Protein 1JUV (pdb70)

Radius of gyration: 16.61 Å; Cα contacts (8 Å, |Δi|>4): 404; chains: 1; bounding box: 35×42×41 Å

CATH classification: 3.40.430.10

B-factor: mean 25.89, std 7.15, range [13.23, 56.89]

GO terms:
  GO:0004146 dihydrofolate reductase activity (F, IDA)

Solvent-accessible surface area: 9924 Å² total; per-residue (Å²): 52,4,24,0,6,2,41,12,1,33,16,99,36,117,113,46,143,116,49,24,0,26,10,64,59,90,32,45,12,13,32,169,10,148,60,1,54,91,20,20,119,66,46,0,122,56,6,48,0,0,0,8,31,172,29,0,82,31,22,63,57,42,36,103,88,19,24,0,2,0,3,13,80,78,100,178,134,86,13,55,5,111,101,42,41,64,4,71,22,16,1,45,99,112,37,0,71,52,1,3,56,42,23,104,12,93,4,46,26,34,116,48,126,119,110,58,83,9,24,74,134,24,104,0,0,0,11,5,15,24,61,6,0,74,28,0,16,95,96,10,79,25,0,1,12,6,95,0,55,57,181,130,118,15,92,23,90,59,76,9,78,64,71,8,30,78,76,3,68,162,52,120,100,68,76,74,62,161,63,117,55,65,145,66,2,37,0,36,5,8,3,34,110

InterPro domains:
  IPR001796 Dihydrofolate reductase domain [PF00186] (22-155)
  IPR001796 Dihydrofolate reductase domain [PS51330] (1-193)
  IPR017925 Dihydrofolate reductase conserved site [PS00075] (21-44)
  IPR024072 Dihydrofolate reductase-like domain superfamily [G3DSA:3.40.430.10] (1-193)
  IPR024072 Dihydrofolate reductase-like domain superfamily [SSF53597] (1-187)

Secondary structure (DSSP, 8-state):
-EEEEEEEEEEE-TTS-EEEEEEBTTB-TT---HHHHHHHHHHHTTSEEEEEHHHHHT-SSPPTTS-EEEE--TTSPPP--TT-PPPSEEE-HHHHHHHHTT--EEEE-TTSS-EEEE-TTS-EEEEE-HHHHHHHGGG-SEEEEEEEEESS----SEEE-HHHHHHHHTSPEEEEEEEEEETTEEEEEEEE-

Structure (mmCIF, N/CA/C/O backbone):
data_1JUV
#
_entry.id   1JUV
#
_cell.length_a   61.160
_cell.length_b   61.160
_cell.length_c   124.150
_cell.angle_alpha   90.00
_cell.angle_beta   90.00
_cell.angle_gamma   90.00
#
_symmetry.space_group_name_H-M   'P 43 2 2'
#
loop_
_entity.id
_entity.type
_entity.pdbx_description
1 polymer 'DIHYDROFOLATE REDUCTASE'
2 non-polymer 'NADPH DIHYDRO-NICOTINAMIDE-ADENINE-DINUCLEOTIDE PHOSPHATE'
3 water water
#
loop_
_atom_site.group_PDB
_atom_site.id
_atom_site.type_symbol
_atom_site.label_atom_id
_atom_site.label_alt_id
_atom_site.label_comp_id
_atom_site.label_asym_id
_atom_site.label_entity_id
_atom_site.label_seq_id
_atom_site.pdbx_PDB_ins_code
_atom_site.Cartn_x
_atom_site.Cartn_y
_atom_site.Cartn_z
_atom_site.occupancy
_atom_site.B_iso_or_equiv
_atom_site.auth_seq_id
_atom_site.auth_comp_id
_atom_site.auth_asym_id
_atom_site.auth_atom_id
_atom_site.pdbx_PDB_model_num
ATOM 1 N N . MET A 1 1 ? 47.836 5.436 59.756 1.00 24.86 1 MET A N 1
ATOM 2 C CA . MET A 1 1 ? 47.611 4.324 60.722 1.00 24.00 1 MET A CA 1
ATOM 3 C C . MET A 1 1 ? 46.602 4.775 61.777 0.79 23.50 1 MET A C 1
ATOM 4 O O . MET A 1 1 ? 46.815 5.777 62.463 1.00 23.83 1 MET A O 1
ATOM 9 N N . ILE A 1 2 ? 45.501 4.035 61.891 1.00 21.46 2 ILE A N 1
ATOM 10 C CA . ILE A 1 2 ? 44.457 4.341 62.860 1.00 18.74 2 ILE A CA 1
ATOM 11 C C . ILE A 1 2 ? 44.344 3.186 63.846 1.00 19.52 2 ILE A C 1
ATOM 12 O O . ILE A 1 2 ? 44.067 2.050 63.464 1.00 19.80 2 ILE A O 1
ATOM 17 N N . LYS A 1 3 ? 44.561 3.493 65.117 1.00 18.64 3 LYS A N 1
ATOM 18 C CA . LYS A 1 3 ? 44.495 2.502 66.187 1.00 17.54 3 LYS A CA 1
ATOM 19 C C . LYS A 1 3 ? 43.412 2.884 67.195 1.00 17.73 3 LYS A C 1
ATOM 20 O O . LYS A 1 3 ? 43.303 4.043 67.567 1.00 20.62 3 LYS A O 1
ATOM 26 N N . LEU A 1 4 ? 42.588 1.928 67.609 1.00 16.50 4 LEU A N 1
ATOM 27 C CA . LEU A 1 4 ? 41.594 2.226 68.636 1.00 15.86 4 LEU A CA 1
ATOM 28 C C . LEU A 1 4 ? 42.233 1.717 69.923 1.00 15.28 4 LEU A C 1
ATOM 29 O O . LEU A 1 4 ? 42.835 0.643 69.926 1.00 16.43 4 LEU A O 1
ATOM 34 N N . VAL A 1 5 ? 42.130 2.499 70.996 1.00 14.09 5 VAL A N 1
ATOM 35 C CA . VAL A 1 5 ? 42.678 2.090 72.294 1.00 14.06 5 VAL A CA 1
ATOM 36 C C . VAL A 1 5 ? 41.613 2.399 73.333 1.00 14.13 5 VAL A C 1
ATOM 37 O O . VAL A 1 5 ? 41.400 3.556 73.676 1.00 15.38 5 VAL A O 1
ATOM 41 N N . PHE A 1 6 ? 40.922 1.377 73.819 1.00 15.20 6 PHE A N 1
ATOM 42 C CA . PHE A 1 6 ? 39.877 1.609 74.813 1.00 16.16 6 PHE A CA 1
ATOM 43 C C . PHE A 1 6 ? 39.732 0.440 75.770 1.00 16.97 6 PHE A C 1
ATOM 44 O O . PHE A 1 6 ? 40.242 -0.656 75.528 1.00 15.54 6 PHE A O 1
ATOM 52 N N . ARG A 1 7 ? 39.010 0.679 76.856 1.00 16.23 7 ARG A N 1
ATOM 53 C CA . ARG A 1 7 ? 38.802 -0.346 77.866 0.99 18.78 7 ARG A CA 1
ATOM 54 C C . ARG A 1 7 ? 37.349 -0.382 78.301 1.00 18.70 7 ARG A C 1
ATOM 55 O O . ARG A 1 7 ? 36.601 0.563 78.061 1.00 19.16 7 ARG A O 1
ATOM 63 N N . TYR A 1 8 ? 36.963 -1.478 78.946 1.00 16.34 8 TYR A N 1
ATOM 64 C CA . TYR A 1 8 ? 35.612 -1.641 79.459 1.00 17.80 8 TYR A CA 1
ATOM 65 C C . TYR A 1 8 ? 35.660 -2.704 80.543 0.77 19.00 8 TYR A C 1
ATOM 66 O O . TYR A 1 8 ? 36.669 -3.401 80.702 1.00 19.28 8 TYR A O 1
ATOM 75 N N . SER A 1 9 ? 34.569 -2.819 81.288 1.00 17.10 9 SER A N 1
ATOM 76 C CA . SER A 1 9 ? 34.480 -3.801 82.354 1.00 19.57 9 SER A CA 1
ATOM 77 C C . SER A 1 9 ? 33.146 -4.514 82.250 0.96 20.98 9 SER A C 1
ATOM 78 O O . SER A 1 9 ? 32.091 -3.893 82.410 0.98 22.57 9 SER A O 1
ATOM 81 N N . PRO A 1 10 ? 33.167 -5.824 81.944 1.00 20.83 10 PRO A N 1
ATOM 82 C CA . PRO A 1 10 ? 31.917 -6.585 81.837 1.00 21.51 10 PRO A CA 1
ATOM 83 C C . PRO A 1 10 ? 31.437 -6.760 83.273 0.76 22.63 10 PRO A C 1
ATOM 84 O O . PRO A 1 10 ? 32.135 -7.352 84.094 0.81 24.54 10 PRO A O 1
ATOM 88 N N . THR A 1 11 ? 30.256 -6.238 83.583 1.00 19.11 11 THR A N 1
ATOM 89 C CA . THR A 1 11 ? 29.765 -6.309 84.947 1.00 20.20 11 THR A CA 1
ATOM 90 C C . THR A 1 11 ? 28.285 -6.658 85.000 1.00 20.19 11 THR A C 1
ATOM 91 O O . THR A 1 11 ? 27.684 -7.000 83.983 1.00 20.80 11 THR A O 1
ATOM 95 N N . LYS A 1 12 ? 27.702 -6.567 86.190 1.00 21.40 12 LYS A N 1
ATOM 96 C CA . LYS A 1 12 ? 26.293 -6.878 86.381 1.00 21.98 12 LYS A CA 1
ATOM 97 C C . LYS A 1 12 ? 25.579 -5.680 86.994 1.00 23.75 12 LYS A C 1
ATOM 98 O O . LYS A 1 12 ? 26.176 -4.920 87.753 0.98 24.69 12 LYS A O 1
ATOM 104 N N . THR A 1 13 ? 24.306 -5.506 86.649 1.00 24.75 13 THR A N 1
ATOM 105 C CA . THR A 1 13 ? 23.515 -4.424 87.219 1.00 25.98 13 THR A CA 1
ATOM 106 C C . THR A 1 13 ? 23.046 -4.943 88.574 1.00 27.53 13 THR A C 1
ATOM 107 O O . THR A 1 13 ? 23.294 -6.100 88.914 1.00 28.01 13 THR A O 1
ATOM 111 N N . VAL A 1 14 ? 22.371 -4.099 89.343 1.00 29.94 14 VAL A N 1
ATOM 112 C CA . VAL A 1 14 ? 21.879 -4.513 90.650 1.00 31.93 14 VAL A CA 1
ATOM 113 C C . VAL A 1 14 ? 20.970 -5.729 90.530 1.00 31.86 14 VAL A C 1
ATOM 114 O O . VAL A 1 14 ? 20.901 -6.552 91.440 1.00 32.88 14 VAL A O 1
ATOM 118 N N . ASP A 1 15 ? 20.278 -5.844 89.401 1.00 31.87 15 ASP A N 1
ATOM 119 C CA . ASP A 1 15 ? 19.373 -6.964 89.184 1.00 31.18 15 ASP A CA 1
ATOM 120 C C . ASP A 1 15 ? 19.985 -8.148 88.447 1.00 29.71 15 ASP A C 1
ATOM 121 O O . ASP A 1 15 ? 19.266 -9.047 88.014 1.00 29.94 15 ASP A O 1
ATOM 126 N N . GLY A 1 16 ? 21.304 -8.147 88.293 1.00 27.75 16 GLY A N 1
ATOM 127 C CA . GLY A 1 16 ? 21.964 -9.261 87.636 1.00 25.59 16 GLY A CA 1
ATOM 128 C C . GLY A 1 16 ? 22.032 -9.250 86.123 0.99 25.28 16 GLY A C 1
ATOM 129 O O . GLY A 1 16 ? 22.408 -10.258 85.516 1.00 25.00 16 GLY A O 1
ATOM 130 N N . PHE A 1 17 ? 21.658 -8.136 85.501 1.00 23.79 17 PHE A N 1
ATOM 131 C CA . PHE A 1 17 ? 21.735 -8.053 84.050 1.00 23.79 17 PHE A CA 1
ATOM 132 C C . PHE A 1 17 ? 23.161 -7.690 83.677 1.00 24.16 17 PHE A C 1
ATOM 133 O O . PHE A 1 17 ? 23.866 -7.060 84.460 1.00 24.36 17 PHE A O 1
ATOM 141 N N . ASN A 1 18 ? 23.579 -8.095 82.484 1.00 23.92 18 ASN A N 1
ATOM 142 C CA . ASN A 1 18 ? 24.926 -7.812 82.009 0.85 25.56 18 ASN A CA 1
ATOM 143 C C . ASN A 1 18 ? 25.025 -6.456 81.347 1.00 24.38 18 ASN A C 1
ATOM 144 O O . ASN A 1 18 ? 24.105 -6.020 80.668 1.00 25.53 18 ASN A O 1
ATOM 149 N N . GLU A 1 19 ? 26.146 -5.786 81.561 1.00 23.65 19 GLU A N 1
ATOM 150 C CA . GLU A 1 19 ? 26.388 -4.514 80.907 1.00 23.51 19 GLU A CA 1
ATOM 151 C C . GLU A 1 19 ? 27.884 -4.290 80.816 0.87 22.58 19 GLU A C 1
ATOM 152 O O . GLU A 1 19 ? 28.665 -4.833 81.605 1.00 20.94 19 GLU A O 1
ATOM 158 N N . LEU A 1 20 ? 28.283 -3.512 79.821 1.00 20.76 20 LEU A N 1
ATOM 159 C CA . LEU A 1 20 ? 29.686 -3.239 79.599 1.00 20.00 20 LEU A CA 1
ATOM 160 C C . LEU A 1 20 ? 29.995 -1.818 80.052 1.00 19.42 20 LEU A C 1
ATOM 161 O O . LEU A 1 20 ? 29.790 -0.860 79.309 1.00 20.06 20 LEU A O 1
ATOM 166 N N . ALA A 1 21 ? 30.466 -1.686 81.290 1.00 19.37 21 ALA A N 1
ATOM 167 C CA . ALA A 1 21 ? 30.798 -0.376 81.850 1.00 18.19 21 ALA A CA 1
ATOM 168 C C . ALA A 1 21 ? 31.959 0.247 81.083 1.00 17.50 21 ALA A C 1
ATOM 169 O O . ALA A 1 21 ? 33.003 -0.381 80.901 1.00 17.09 21 ALA A O 1
ATOM 171 N N . PHE A 1 22 ? 31.772 1.490 80.646 1.00 17.25 22 PHE A N 1
ATOM 172 C CA . PHE A 1 22 ? 32.790 2.199 79.876 1.00 17.07 22 PHE A CA 1
ATOM 173 C C . PHE A 1 22 ? 33.216 3.482 80.574 1.00 18.75 22 PHE A C 1
ATOM 174 O O . PHE A 1 22 ? 34.404 3.781 80.670 1.00 18.33 22 PHE A O 1
ATOM 182 N N . GLY A 1 23 ? 32.239 4.251 81.040 1.00 19.70 23 GLY A N 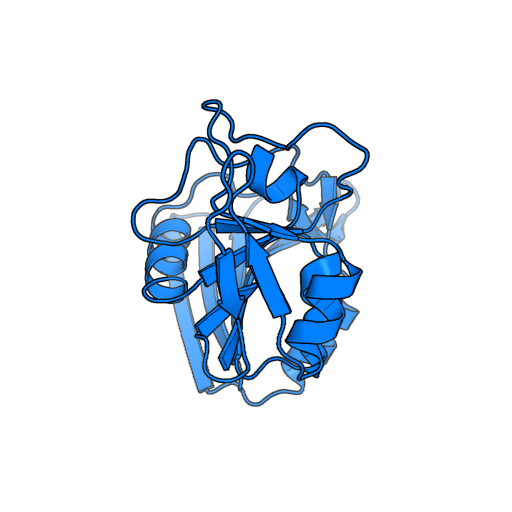1
ATOM 183 C CA . GLY A 1 23 ? 32.557 5.492 81.723 1.00 19.97 23 GLY A CA 1
ATOM 184 C C . GLY A 1 23 ? 31.732 5.664 82.980 1.00 20.57 23 GLY A C 1
ATOM 185 O O . GLY A 1 23 ? 30.612 5.170 83.057 1.00 19.78 23 GLY A O 1
ATOM 186 N N . LEU A 1 24 ? 32.303 6.338 83.975 1.00 20.69 24 LEU A N 1
ATOM 187 C CA . LEU A 1 24 ? 31.615 6.608 85.230 1.00 22.10 24 LEU A CA 1
ATOM 188 C C . LEU A 1 24 ? 31.809 8.093 85.543 0.95 22.88 24 LEU A C 1
ATOM 189 O O . LEU A 1 24 ? 32.847 8.497 86.067 1.00 22.59 24 LEU A O 1
ATOM 194 N N . GLY A 1 25 ? 30.813 8.908 85.212 1.00 24.16 25 GLY A N 1
ATOM 195 C CA . GLY A 1 25 ? 30.948 10.330 85.459 1.00 27.27 25 GLY A CA 1
ATOM 196 C C . GLY A 1 25 ? 32.118 10.829 84.635 0.87 28.64 25 GLY A C 1
ATOM 197 O O . GLY A 1 25 ? 32.195 10.549 83.439 1.00 29.04 25 GLY A O 1
ATOM 198 N N . ASP A 1 26 ? 33.036 11.561 85.255 1.00 28.54 26 ASP A N 1
ATOM 199 C CA . ASP A 1 26 ? 34.189 12.060 84.523 1.00 30.20 26 ASP A CA 1
ATOM 200 C C . ASP A 1 26 ? 35.395 11.176 84.799 0.84 29.71 26 ASP A C 1
ATOM 201 O O . ASP A 1 26 ? 36.540 11.625 84.743 1.00 29.29 26 ASP A O 1
ATOM 206 N N . GLY A 1 27 ? 35.120 9.908 85.094 1.00 28.66 27 GLY A N 1
ATOM 207 C CA . GLY A 1 27 ? 36.183 8.959 85.371 1.00 27.27 27 GLY A CA 1
ATOM 208 C C . GLY A 1 27 ? 35.892 7.580 84.806 0.94 26.88 27 GLY A C 1
ATOM 209 O O . GLY A 1 27 ? 35.027 7.419 83.944 1.00 26.17 27 GLY A O 1
ATOM 210 N N . LEU A 1 28 ? 36.612 6.581 85.307 1.00 25.70 28 LEU A N 1
ATOM 211 C CA . LEU A 1 28 ? 36.456 5.200 84.850 0.99 24.65 28 LEU A CA 1
ATOM 212 C C . LEU A 1 28 ? 35.714 4.331 85.866 1.00 23.67 28 LEU A C 1
ATOM 213 O O . LEU A 1 28 ? 35.833 4.543 87.067 0.96 25.50 28 LEU A O 1
ATOM 218 N N . PRO A 1 29 ? 34.945 3.332 85.392 0.95 23.27 29 PRO A N 1
ATOM 219 C CA . PRO A 1 29 ? 34.199 2.447 86.294 1.00 21.35 29 PRO A CA 1
ATOM 220 C C . PRO A 1 29 ? 35.078 1.687 87.289 0.99 22.85 29 PRO A C 1
ATOM 221 O O . PRO A 1 29 ? 34.668 1.439 88.426 0.96 23.98 29 PRO A O 1
ATOM 225 N N . TRP A 1 30 ? 36.279 1.319 86.856 1.00 22.19 30 TRP A N 1
ATOM 226 C CA . TRP A 1 30 ? 37.213 0.568 87.701 0.95 23.82 30 TRP A CA 1
ATOM 227 C C . TRP A 1 30 ? 38.235 1.454 88.399 1.00 23.93 30 TRP A C 1
ATOM 228 O O . TRP A 1 30 ? 39.179 0.961 89.019 0.97 25.42 30 TRP A O 1
ATOM 239 N N . GLY A 1 31 ? 38.050 2.762 88.301 1.00 24.48 31 GLY A N 1
ATOM 240 C CA . GLY A 1 31 ? 38.973 3.678 88.939 1.00 25.75 31 GLY A CA 1
ATOM 241 C C . GLY A 1 31 ? 40.329 3.741 88.267 0.63 27.26 31 GLY A C 1
ATOM 242 O O . GLY A 1 31 ? 40.439 3.650 87.041 1.00 25.92 31 GLY A O 1
ATOM 243 N N . ARG A 1 32 ? 41.371 3.879 89.080 1.00 25.59 32 ARG A N 1
ATOM 244 C CA . ARG A 1 32 ? 42.731 3.988 88.575 1.00 26.11 32 ARG A CA 1
ATOM 245 C C . ARG A 1 32 ? 43.543 2.715 88.822 0.97 26.84 32 ARG A C 1
ATOM 246 O O . ARG A 1 32 ? 43.921 2.416 89.953 0.94 28.46 32 ARG A O 1
ATOM 254 N N . VAL A 1 33 ? 43.799 1.963 87.754 1.00 25.68 33 VAL A N 1
ATOM 255 C CA . VAL A 1 33 ? 44.565 0.722 87.839 1.00 25.14 33 VAL A CA 1
ATOM 256 C C . VAL A 1 33 ? 45.914 0.944 87.155 0.78 25.29 33 VAL A C 1
ATOM 257 O O . VAL A 1 33 ? 45.980 1.204 85.956 1.00 22.02 33 VAL A O 1
ATOM 261 N N . LYS A 1 34 ? 46.986 0.850 87.935 1.00 24.18 34 LYS A N 1
ATOM 262 C CA . LYS A 1 34 ? 48.342 1.074 87.441 1.00 25.57 34 LYS A CA 1
ATOM 263 C C . LYS A 1 34 ? 48.670 0.454 86.084 0.96 25.40 34 LYS A C 1
ATOM 264 O O . LYS A 1 34 ? 49.108 1.153 85.162 1.00 24.72 34 LYS A O 1
ATOM 270 N N . LYS A 1 35 ? 48.471 -0.855 85.967 1.00 23.99 35 LYS A N 1
ATOM 271 C CA . LYS A 1 35 ? 48.768 -1.558 84.727 1.00 24.59 35 LYS A CA 1
ATOM 272 C C . LYS A 1 35 ? 47.946 -1.011 83.567 1.00 22.84 35 LYS A C 1
ATOM 273 O O . LYS A 1 35 ? 48.449 -0.901 82.455 1.00 22.55 35 LYS A O 1
ATOM 279 N N . ASP A 1 36 ? 46.688 -0.673 83.837 0.90 24.56 36 ASP A N 1
ATOM 280 C CA . ASP A 1 36 ? 45.794 -0.120 82.816 1.00 23.86 36 ASP A CA 1
ATOM 281 C C . ASP A 1 36 ? 46.364 1.192 82.291 1.00 23.89 36 ASP A C 1
ATOM 282 O O . ASP A 1 36 ? 46.463 1.399 81.083 1.00 22.75 36 ASP A O 1
ATOM 287 N N . LEU A 1 37 ? 46.745 2.074 83.210 1.00 23.17 37 LEU A N 1
ATOM 288 C CA . LEU A 1 37 ? 47.307 3.364 82.828 1.00 22.47 37 LEU A CA 1
ATOM 289 C C . LEU A 1 37 ? 48.641 3.179 82.113 1.00 21.98 37 LEU A C 1
ATOM 290 O O . LEU A 1 37 ? 48.929 3.864 81.139 1.00 21.53 37 LEU A O 1
ATOM 295 N N . GLN A 1 38 ? 49.456 2.242 82.587 1.00 23.34 38 GLN A N 1
ATOM 296 C CA . GLN A 1 38 ? 50.743 1.985 81.951 1.00 23.22 38 GLN A CA 1
ATOM 297 C C . GLN A 1 38 ? 50.557 1.472 80.525 1.00 23.29 38 GLN A C 1
ATOM 298 O O . GLN A 1 38 ? 51.273 1.883 79.612 1.00 23.10 38 GLN A O 1
ATOM 304 N N . ASN A 1 39 ? 49.596 0.572 80.341 1.00 22.10 39 ASN A N 1
ATOM 305 C CA . ASN A 1 39 ? 49.319 0.017 79.016 1.00 21.94 39 ASN A CA 1
ATOM 306 C C . ASN A 1 39 ? 48.871 1.141 78.089 1.00 21.18 39 ASN A C 1
ATOM 307 O O . ASN A 1 39 ? 49.320 1.236 76.947 1.00 23.31 39 ASN A O 1
ATOM 312 N N . PHE A 1 40 ? 47.983 1.992 78.593 1.00 21.57 40 PHE A N 1
ATOM 313 C CA . PHE A 1 40 ? 47.461 3.108 77.806 1.00 22.04 40 PHE A CA 1
ATOM 314 C C . PHE A 1 40 ? 48.598 3.966 77.258 0.98 23.18 40 PHE A C 1
ATOM 315 O O . PHE A 1 40 ? 48.634 4.279 76.068 1.00 23.01 40 PHE A O 1
ATOM 323 N N . LYS A 1 41 ? 49.528 4.344 78.133 1.00 24.18 41 LYS A N 1
ATOM 324 C CA . LYS A 1 41 ? 50.664 5.161 77.731 0.99 26.24 41 LYS A CA 1
ATOM 325 C C . LYS A 1 41 ? 51.506 4.485 76.649 0.95 26.32 41 LYS A C 1
ATOM 326 O O . LYS A 1 41 ? 51.904 5.116 75.668 1.00 27.20 41 LYS A O 1
ATOM 332 N N . ALA A 1 42 ? 51.774 3.196 76.821 1.00 26.04 42 ALA A N 1
ATOM 333 C CA . ALA A 1 42 ? 52.573 2.466 75.849 1.00 24.23 42 ALA A CA 1
ATOM 334 C C . ALA A 1 42 ? 51.871 2.366 74.494 0.98 23.98 42 ALA A C 1
ATOM 335 O O . ALA A 1 42 ? 52.510 2.451 73.445 1.00 22.06 42 ALA A O 1
ATOM 337 N N . ARG A 1 43 ? 50.553 2.194 74.520 1.00 22.81 43 ARG A N 1
ATOM 338 C CA . ARG A 1 43 ? 49.788 2.058 73.282 1.00 22.82 43 ARG A CA 1
ATOM 339 C C . ARG A 1 43 ? 49.586 3.370 72.539 1.00 23.17 43 ARG A C 1
ATOM 340 O O . ARG A 1 43 ? 49.446 3.375 71.314 1.00 25.32 43 ARG A O 1
ATOM 348 N N . THR A 1 44 ? 49.570 4.480 73.272 1.00 23.86 44 THR A N 1
ATOM 349 C CA . THR A 1 44 ? 49.374 5.793 72.655 1.00 23.24 44 THR A CA 1
ATOM 350 C C . THR A 1 44 ? 50.685 6.503 72.355 1.00 24.97 44 THR A C 1
ATOM 351 O O . THR A 1 44 ? 50.696 7.558 71.728 1.00 23.34 44 THR A O 1
ATOM 355 N N . GLU A 1 45 ? 51.789 5.920 72.810 1.00 26.35 45 GLU A N 1
ATOM 356 C CA . GLU A 1 45 ? 53.107 6.492 72.581 1.00 27.67 45 GLU A CA 1
ATOM 357 C C . GLU A 1 45 ? 53.359 6.648 71.085 1.00 26.30 45 GLU A C 1
ATOM 358 O O . GLU A 1 45 ? 53.052 5.755 70.296 1.00 26.05 45 GLU A O 1
ATOM 364 N N . GLY A 1 46 ? 53.909 7.793 70.698 1.00 25.24 46 GLY A N 1
ATOM 365 C CA . GLY A 1 46 ? 54.211 8.029 69.298 1.00 25.73 46 GLY A CA 1
ATOM 366 C C . GLY A 1 46 ? 53.011 8.214 68.392 1.00 25.64 46 GLY A C 1
ATOM 367 O O . GLY A 1 46 ? 53.139 8.106 67.168 1.00 27.65 46 GLY A O 1
ATOM 368 N N . THR A 1 47 ? 51.847 8.483 68.976 0.99 24.05 47 THR A N 1
ATOM 369 C CA . THR A 1 47 ? 50.642 8.699 68.179 0.94 22.30 47 THR A CA 1
ATOM 370 C C . THR A 1 47 ? 49.952 9.993 68.571 1.00 21.20 47 THR A C 1
ATOM 371 O O . THR A 1 47 ? 50.258 10.601 69.603 1.00 21.06 47 THR A O 1
ATOM 375 N N . ILE A 1 48 ? 49.038 10.422 67.711 1.00 21.11 48 ILE A N 1
ATOM 376 C CA . ILE A 1 48 ? 48.244 11.613 67.951 1.00 21.90 48 ILE A CA 1
ATOM 377 C C . ILE A 1 48 ? 46.923 11.070 68.478 0.89 21.84 48 ILE A C 1
ATOM 378 O O . ILE A 1 48 ? 46.241 10.315 67.779 1.00 19.48 48 ILE A O 1
ATOM 383 N N . MET A 1 49 ? 46.565 11.446 69.703 1.00 21.93 49 MET A N 1
ATOM 384 C CA . MET A 1 49 ? 45.331 10.963 70.315 1.00 20.98 49 MET A CA 1
ATOM 385 C C . MET A 1 49 ? 44.102 11.785 69.929 0.99 21.09 49 MET A C 1
ATOM 386 O O . MET A 1 49 ? 44.122 13.008 69.987 1.00 21.10 49 MET A O 1
ATOM 391 N N . ILE A 1 50 ? 43.034 11.100 69.534 1.00 19.71 50 ILE A N 1
ATOM 392 C CA . ILE A 1 50 ? 41.794 11.769 69.155 1.00 16.97 50 ILE A CA 1
ATOM 393 C C . ILE A 1 50 ? 40.704 11.345 70.146 1.00 18.01 50 ILE A C 1
ATOM 394 O O . ILE A 1 50 ? 40.525 10.158 70.410 1.00 18.92 50 ILE A O 1
ATOM 399 N N . MET A 1 51 ? 39.980 12.312 70.696 1.00 16.99 51 MET A N 1
ATOM 400 C CA . MET A 1 51 ? 38.942 12.008 71.674 1.00 17.96 51 MET A CA 1
ATOM 401 C C . MET A 1 51 ? 37.807 13.029 71.639 1.00 18.75 51 MET A C 1
ATOM 402 O O . MET A 1 51 ? 37.935 14.097 71.040 1.00 19.56 51 MET A O 1
ATOM 407 N N . GLY A 1 52 ? 36.703 12.693 72.296 1.00 16.66 52 GLY A N 1
ATOM 408 C CA . GLY A 1 52 ? 35.571 13.600 72.356 0.97 19.37 52 GLY A CA 1
ATOM 409 C C . GLY A 1 52 ? 35.753 14.611 73.477 0.97 20.71 52 GLY A C 1
ATOM 410 O O . GLY A 1 52 ? 36.705 14.516 74.252 1.00 19.93 52 GLY A O 1
ATOM 411 N N . ALA A 1 53 ? 34.833 15.568 73.573 1.00 21.88 53 ALA A N 1
ATOM 412 C CA . ALA A 1 53 ? 34.910 16.621 74.589 0.99 23.13 53 ALA A CA 1
ATOM 413 C C . ALA A 1 53 ? 34.902 16.157 76.047 1.00 23.72 53 ALA A C 1
ATOM 414 O O . ALA A 1 53 ? 35.731 16.601 76.845 1.00 24.61 53 ALA A O 1
ATOM 416 N N . LYS A 1 54 ? 33.969 15.284 76.410 1.00 24.83 54 LYS A N 1
ATOM 417 C CA . LYS A 1 54 ? 33.907 14.809 77.788 0.90 26.38 54 LYS A CA 1
ATOM 418 C C . LYS A 1 54 ? 35.127 13.978 78.136 1.00 25.66 54 LYS A C 1
ATOM 419 O O . LYS A 1 54 ? 35.565 13.955 79.287 1.00 25.35 54 LYS A O 1
ATOM 425 N N . THR A 1 55 ? 35.680 13.289 77.143 1.00 24.41 55 THR A N 1
ATOM 426 C CA . THR A 1 55 ? 36.865 12.490 77.392 1.00 23.45 55 THR A CA 1
ATOM 427 C C . THR A 1 55 ? 38.000 13.440 77.758 1.00 23.17 55 THR A C 1
ATOM 428 O O . THR A 1 55 ? 38.766 13.178 78.684 1.00 24.52 55 THR A O 1
ATOM 432 N N . PHE A 1 56 ? 38.093 14.556 77.043 0.96 25.83 56 PHE A N 1
ATOM 433 C CA . PHE A 1 56 ? 39.141 15.534 77.311 1.00 24.96 56 PHE A CA 1
ATOM 434 C C . PHE A 1 56 ? 38.945 16.155 78.692 0.88 27.90 56 PHE A C 1
ATOM 435 O O . PHE A 1 56 ? 39.912 16.418 79.417 1.00 27.93 56 PHE A O 1
ATOM 443 N N . GLN A 1 57 ? 37.688 16.384 79.051 1.00 28.90 57 GLN A N 1
ATOM 444 C CA . GLN A 1 57 ? 37.361 16.968 80.343 0.90 30.95 57 GLN A CA 1
ATOM 445 C C . GLN A 1 57 ? 37.647 16.013 81.496 0.91 31.36 57 GLN A C 1
ATOM 446 O O . GLN A 1 57 ? 37.880 16.451 82.620 0.86 32.73 57 GLN A O 1
ATOM 452 N N . SER A 1 58 ? 37.628 14.713 81.220 1.00 30.72 58 SER A N 1
ATOM 453 C CA . SER A 1 58 ? 37.877 13.723 82.259 1.00 31.01 58 SER A CA 1
ATOM 454 C C . SER A 1 58 ? 39.351 13.630 82.631 0.96 31.95 58 SER A C 1
ATOM 455 O O . SER A 1 58 ? 39.702 13.025 83.644 0.94 32.76 58 SER A O 1
ATOM 458 N N . LEU A 1 59 ? 40.212 14.223 81.811 1.00 31.35 59 LEU A N 1
ATOM 459 C CA . LEU A 1 59 ? 41.647 14.192 82.061 1.00 31.06 59 LEU A CA 1
ATOM 460 C C . LEU A 1 59 ? 42.057 15.210 83.118 1.00 32.30 59 LEU A C 1
ATOM 461 O O . LEU A 1 59 ? 41.671 16.372 83.052 0.95 32.51 59 LEU A O 1
ATOM 466 N N . PRO A 1 60 ? 42.842 14.780 84.116 0.97 34.15 60 PRO A N 1
ATOM 467 C CA . PRO A 1 60 ? 43.273 15.720 85.155 1.00 35.17 60 PRO A CA 1
ATOM 468 C C . PRO A 1 60 ? 44.163 16.803 84.548 0.93 35.12 60 PRO A C 1
ATOM 469 O O . PRO A 1 60 ? 44.203 17.932 85.031 0.81 36.33 60 PRO A O 1
ATOM 473 N N . THR A 1 61 ? 44.860 16.447 83.471 1.00 34.32 61 THR A N 1
ATOM 474 C CA . THR A 1 61 ? 45.745 17.368 82.762 1.00 32.60 61 THR A CA 1
ATOM 475 C C . THR A 1 61 ? 46.199 16.700 81.469 1.00 30.96 61 THR A C 1
ATOM 476 O O . THR A 1 61 ? 45.938 15.520 81.260 1.00 31.65 61 THR A O 1
ATOM 480 N N . LEU A 1 62 ? 46.876 17.446 80.604 1.00 30.74 62 LEU A N 1
ATOM 481 C CA . LEU A 1 62 ? 47.351 16.877 79.344 1.00 30.06 62 LEU A CA 1
ATOM 482 C C . LEU A 1 62 ? 48.286 15.712 79.606 1.00 30.15 62 LEU A C 1
ATOM 483 O O . LEU A 1 62 ? 49.144 15.785 80.484 0.87 31.05 62 LEU A O 1
ATOM 488 N N . LEU A 1 63 ? 48.122 14.634 78.848 1.00 29.16 63 LEU A N 1
ATOM 489 C CA . LEU A 1 63 ? 48.992 13.477 79.005 1.00 30.20 63 LEU A CA 1
ATOM 490 C C . LEU A 1 63 ? 50.309 13.844 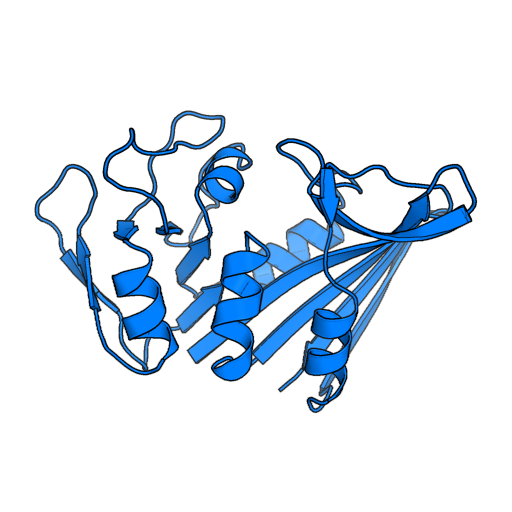78.331 0.97 29.64 63 LEU A C 1
ATOM 491 O O . LEU A 1 63 ? 50.345 14.163 77.144 1.00 30.18 63 LEU A O 1
ATOM 496 N N . PRO A 1 64 ? 51.414 13.818 79.091 1.00 29.25 64 PRO A N 1
ATOM 497 C CA . PRO A 1 64 ? 52.745 14.157 78.582 1.00 28.86 64 PRO A CA 1
ATOM 498 C C . PRO A 1 64 ? 53.210 13.417 77.336 1.00 28.32 64 PRO A C 1
ATOM 499 O O . PRO A 1 64 ? 53.035 12.206 77.216 1.00 27.77 64 PRO A O 1
ATOM 503 N N . GLY A 1 65 ? 53.798 14.166 76.406 1.00 27.84 65 GLY A N 1
ATOM 504 C CA . GLY A 1 65 ? 54.343 13.575 75.202 0.90 28.16 65 GLY A CA 1
ATOM 505 C C . GLY A 1 65 ? 53.473 13.383 73.978 1.00 27.50 65 GLY A C 1
ATOM 506 O O . GLY A 1 65 ? 53.998 13.219 72.880 1.00 27.81 65 GLY A O 1
ATOM 507 N N . ARG A 1 66 ? 52.159 13.396 74.136 1.00 27.28 66 ARG A N 1
ATOM 508 C CA . ARG A 1 66 ? 51.308 13.191 72.976 1.00 27.44 66 ARG A CA 1
ATOM 509 C C . ARG A 1 66 ? 50.399 14.358 72.653 1.00 25.72 66 ARG A C 1
ATOM 510 O O . ARG A 1 66 ? 49.927 15.067 73.545 1.00 25.74 66 ARG A O 1
ATOM 518 N N . SER A 1 67 ? 50.173 14.555 71.361 1.00 24.05 67 SER A N 1
ATOM 519 C CA . SER A 1 67 ? 49.294 15.611 70.896 1.00 23.25 67 SER A CA 1
ATOM 520 C C . SER A 1 67 ? 47.858 15.152 71.143 1.00 21.53 67 SER A C 1
ATOM 521 O O . SER A 1 67 ? 47.512 13.994 70.872 1.00 21.11 67 SER A O 1
ATOM 524 N N . HIS A 1 68 ? 47.036 16.061 71.664 1.00 18.88 68 HIS A N 1
ATOM 525 C CA . HIS A 1 68 ? 45.634 15.788 71.953 1.00 19.57 68 HIS A CA 1
ATOM 526 C C . HIS A 1 68 ? 44.740 16.521 70.959 1.00 19.96 68 HIS A C 1
ATOM 527 O O . HIS A 1 68 ? 44.745 17.749 70.912 0.99 22.61 68 HIS A O 1
ATOM 534 N N . ILE A 1 69 ? 43.984 15.772 70.163 1.00 18.70 69 ILE A N 1
ATOM 535 C CA . ILE A 1 69 ? 43.038 16.372 69.224 1.00 18.67 69 ILE A CA 1
ATOM 536 C C . ILE A 1 69 ? 41.652 16.057 69.784 1.00 18.63 69 ILE A C 1
ATOM 537 O O . ILE A 1 69 ? 41.355 14.905 70.111 1.00 18.85 69 ILE A O 1
ATOM 542 N N . VAL A 1 70 ? 40.814 17.079 69.921 1.00 18.13 70 VAL A N 1
ATOM 543 C CA . VAL A 1 70 ? 39.475 16.885 70.461 1.00 18.54 70 VAL A CA 1
ATOM 544 C C . VAL A 1 70 ? 38.403 17.182 69.419 1.00 20.03 70 VAL A C 1
ATOM 545 O O . VAL A 1 70 ? 38.385 18.260 68.833 1.00 22.31 70 VAL A O 1
ATOM 549 N N . VAL A 1 71 ? 37.526 16.208 69.192 0.98 20.10 71 VAL A N 1
ATOM 550 C CA . VAL A 1 71 ? 36.424 16.347 68.241 1.00 18.99 71 VAL A CA 1
ATOM 551 C C . VAL A 1 71 ? 35.232 16.858 69.035 1.00 18.74 71 VAL A C 1
ATOM 552 O O . VAL A 1 71 ? 34.767 16.183 69.953 1.00 19.16 71 VAL A O 1
ATOM 556 N N . CYS A 1 72 ? 34.725 18.037 68.686 1.00 21.42 72 CYS A N 1
ATOM 557 C CA . CYS A 1 72 ? 33.593 18.584 69.427 1.00 22.29 72 CYS A CA 1
ATOM 558 C C . CYS A 1 72 ? 32.834 19.660 68.669 1.00 22.28 72 CYS A C 1
ATOM 559 O O . CYS A 1 72 ? 33.202 20.023 67.553 1.00 22.12 72 CYS A O 1
ATOM 562 N N . ASP A 1 73 ? 31.769 20.150 69.297 1.00 22.79 73 ASP A N 1
ATOM 563 C CA . ASP A 1 73 ? 30.933 21.207 68.735 1.00 24.54 73 ASP A CA 1
ATOM 564 C C . ASP A 1 73 ? 31.665 22.520 68.994 1.00 26.70 73 ASP A C 1
ATOM 565 O O . ASP A 1 73 ? 31.725 22.997 70.128 1.00 27.80 73 ASP A O 1
ATOM 570 N N . LEU A 1 74 ? 32.233 23.093 67.941 1.00 28.18 74 LEU A N 1
ATOM 571 C CA . LEU A 1 74 ? 32.992 24.326 68.073 1.00 29.71 74 LEU A CA 1
ATOM 572 C C . LEU A 1 74 ? 32.115 25.557 68.301 0.66 31.31 74 LEU A C 1
ATOM 573 O O . LEU A 1 74 ? 32.624 26.652 68.545 1.00 31.07 74 LEU A O 1
ATOM 578 N N . ALA A 1 75 ? 30.800 25.374 68.231 1.00 31.88 75 ALA A N 1
ATOM 579 C CA . ALA A 1 75 ? 29.871 26.474 68.462 1.00 33.00 75 ALA A CA 1
ATOM 580 C C . ALA A 1 75 ? 29.770 26.696 69.968 0.89 34.07 75 ALA A C 1
ATOM 581 O O . ALA A 1 75 ? 29.138 27.647 70.428 0.76 35.73 75 ALA A O 1
ATOM 583 N N . ARG A 1 76 ? 30.406 25.808 70.728 1.00 33.30 76 ARG A N 1
ATOM 584 C CA . ARG A 1 76 ? 30.409 25.877 72.185 1.00 32.77 76 ARG A CA 1
ATOM 585 C C . ARG A 1 76 ? 31.821 26.192 72.670 1.00 32.78 76 ARG A C 1
ATOM 586 O O . ARG A 1 76 ? 32.769 26.164 71.887 1.00 31.06 76 ARG A O 1
ATOM 594 N N . ASP A 1 77 ? 31.952 26.499 73.957 1.00 33.39 77 ASP A N 1
ATOM 595 C CA . ASP A 1 77 ? 33.255 26.813 74.538 0.87 34.20 77 ASP A CA 1
ATOM 596 C C . ASP A 1 77 ? 34.209 25.633 74.381 0.97 34.20 77 ASP A C 1
ATOM 597 O O . ASP A 1 77 ? 33.782 24.482 74.305 1.00 33.87 77 ASP A O 1
ATOM 602 N N . TYR A 1 78 ? 35.503 25.926 74.330 1.00 34.25 78 TYR A N 1
ATOM 603 C CA . TYR A 1 78 ? 36.510 24.882 74.212 1.00 33.49 78 TYR A CA 1
ATOM 604 C C . TYR A 1 78 ? 36.502 24.034 75.474 0.98 32.83 78 TYR A C 1
ATOM 605 O O . TYR A 1 78 ? 36.502 24.563 76.587 1.00 31.67 78 TYR A O 1
ATOM 614 N N . PRO A 1 79 ? 36.477 22.703 75.321 0.84 32.43 79 PRO A N 1
ATOM 615 C CA . PRO A 1 79 ? 36.483 21.841 76.506 0.85 31.99 79 PRO A CA 1
ATOM 616 C C . PRO A 1 79 ? 37.914 21.842 77.040 1.00 30.71 79 PRO A C 1
ATOM 617 O O . PRO A 1 79 ? 38.859 21.833 76.258 1.00 31.34 79 PRO A O 1
ATOM 621 N N . VAL A 1 80 ? 38.076 21.862 78.358 0.82 31.77 80 VAL A N 1
ATOM 622 C CA . VAL A 1 80 ? 39.410 21.848 78.948 1.00 30.67 80 VAL A CA 1
ATOM 623 C C . VAL A 1 80 ? 39.569 20.681 79.909 1.00 31.38 80 VAL A C 1
ATOM 624 O O . VAL A 1 80 ? 38.593 20.039 80.297 0.99 32.61 80 VAL A O 1
ATOM 628 N N . THR A 1 81 ? 40.811 20.407 80.287 1.00 31.53 81 THR A N 1
ATOM 629 C CA . THR A 1 81 ? 41.103 19.320 81.208 1.00 32.75 81 THR A CA 1
ATOM 630 C C . THR A 1 81 ? 40.694 19.743 82.611 1.00 34.73 81 THR A C 1
ATOM 631 O O . THR A 1 81 ? 40.300 20.886 82.830 1.00 34.49 81 THR A O 1
ATOM 635 N N . LYS A 1 82 ? 40.784 18.817 83.558 0.83 37.19 82 LYS A N 1
ATOM 636 C CA . LYS A 1 82 ? 40.431 19.120 84.939 1.00 39.20 82 LYS A CA 1
ATOM 637 C C . LYS A 1 82 ? 41.379 20.176 85.494 1.00 40.59 82 LYS A C 1
ATOM 638 O O . LYS A 1 82 ? 41.090 20.807 86.506 0.81 41.46 82 LYS A O 1
ATOM 644 N N . ASP A 1 83 ? 42.508 20.373 84.817 1.00 42.09 83 ASP A N 1
ATOM 645 C CA . ASP A 1 83 ? 43.498 21.353 85.251 1.00 43.48 83 ASP A CA 1
ATOM 646 C C . ASP A 1 83 ? 43.442 22.629 84.418 1.00 42.96 83 ASP A C 1
ATOM 647 O O . ASP A 1 83 ? 44.284 23.515 84.572 0.97 43.76 83 ASP A O 1
ATOM 652 N N . GLY A 1 84 ? 42.461 22.715 83.523 1.00 41.57 84 GLY A N 1
ATOM 653 C CA . GLY A 1 84 ? 42.310 23.904 82.703 1.00 39.33 84 GLY A CA 1
ATOM 654 C C . GLY A 1 84 ? 43.080 23.961 81.397 0.84 39.06 84 GLY A C 1
ATOM 655 O O . GLY A 1 84 ? 43.119 25.005 80.744 1.00 38.69 84 GLY A O 1
ATOM 656 N N . ASP A 1 85 ? 43.687 22.849 81.001 0.94 38.03 85 ASP A N 1
ATOM 657 C CA . ASP A 1 85 ? 44.455 22.814 79.759 1.00 36.10 85 ASP A CA 1
ATOM 658 C C . ASP A 1 85 ? 43.579 22.704 78.519 1.00 34.74 85 ASP A C 1
ATOM 659 O O . ASP A 1 85 ? 42.553 22.031 78.5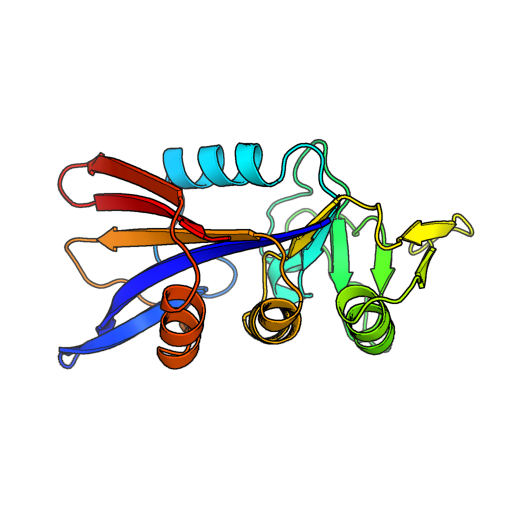32 1.00 34.29 85 ASP A O 1
ATOM 664 N N . LEU A 1 86 ? 44.002 23.366 77.449 1.00 33.41 86 LEU A N 1
ATOM 665 C CA . LEU A 1 86 ? 43.297 23.310 76.176 0.89 32.24 86 LEU A CA 1
ATOM 666 C C . LEU A 1 86 ? 43.994 22.239 75.357 1.00 29.79 86 LEU A C 1
ATOM 667 O O . LEU A 1 86 ? 45.163 21.934 75.598 1.00 29.90 86 LEU A O 1
ATOM 672 N N . ALA A 1 87 ? 43.282 21.668 74.393 1.00 27.38 87 ALA A N 1
ATOM 673 C CA . ALA A 1 87 ? 43.867 20.643 73.538 1.00 25.02 87 ALA A CA 1
ATOM 674 C C . ALA A 1 87 ? 44.782 21.317 72.526 0.98 24.75 87 ALA A C 1
ATOM 675 O O . ALA A 1 87 ? 44.756 22.540 72.371 0.95 24.47 87 ALA A O 1
ATOM 677 N N . HIS A 1 88 ? 45.592 20.523 71.835 1.00 21.99 88 HIS A N 1
ATOM 678 C CA . HIS A 1 88 ? 46.503 21.066 70.840 1.00 23.28 88 HIS A CA 1
ATOM 679 C C . HIS A 1 88 ? 45.755 21.443 69.566 1.00 23.32 88 HIS A C 1
ATOM 680 O O . HIS A 1 88 ? 46.129 22.389 68.871 1.00 24.13 88 HIS A O 1
ATOM 687 N N . PHE A 1 89 ? 44.705 20.689 69.256 1.00 23.70 89 PHE A N 1
ATOM 688 C CA . PHE A 1 89 ? 43.875 20.974 68.088 1.00 24.18 89 PHE A CA 1
ATOM 689 C C . PHE A 1 89 ? 42.448 20.534 68.384 0.70 25.09 89 PHE A C 1
ATOM 690 O O . PHE A 1 89 ? 42.218 19.530 69.065 1.00 24.55 89 PHE A O 1
ATOM 698 N N . TYR A 1 90 ? 41.494 21.307 67.884 0.95 24.74 90 TYR A N 1
ATOM 699 C CA . TYR A 1 90 ? 40.090 20.977 68.039 1.00 24.02 90 TYR A CA 1
ATOM 700 C C . TYR A 1 90 ? 39.568 20.864 66.614 1.00 23.94 90 TYR A C 1
ATOM 701 O O . TYR A 1 90 ? 39.817 21.742 65.789 1.00 25.15 90 TYR A O 1
ATOM 710 N N . ILE A 1 91 ? 38.867 19.776 66.317 0.97 23.83 91 ILE A N 1
ATOM 711 C CA . ILE A 1 91 ? 38.312 19.586 64.985 1.00 21.27 91 ILE A CA 1
ATOM 712 C C . ILE A 1 91 ? 36.831 19.250 65.076 1.00 21.32 91 ILE A C 1
ATOM 713 O O . ILE A 1 91 ? 36.327 18.864 66.128 1.00 19.41 91 ILE A O 1
ATOM 718 N N . THR A 1 92 ? 36.133 19.418 63.960 1.00 20.45 92 THR A N 1
ATOM 719 C CA . THR A 1 92 ? 34.711 19.120 63.895 0.84 20.10 92 THR A CA 1
ATOM 720 C C . THR A 1 92 ? 34.529 17.642 63.565 1.00 19.27 92 THR A C 1
ATOM 721 O O . THR A 1 92 ? 35.465 16.975 63.119 1.00 18.70 92 THR A O 1
ATOM 725 N N . TRP A 1 93 ? 33.318 17.143 63.778 1.00 18.19 93 TRP A N 1
ATOM 726 C CA . TRP A 1 93 ? 33.015 15.760 63.446 0.93 20.49 93 TRP A CA 1
ATOM 727 C C . TRP A 1 93 ? 33.224 15.553 61.944 1.00 20.16 93 TRP A C 1
ATOM 728 O O . TRP A 1 93 ? 33.681 14.493 61.506 1.00 20.33 93 TRP A O 1
ATOM 739 N N . GLU A 1 94 ? 32.903 16.573 61.148 1.00 21.16 94 GLU A N 1
ATOM 740 C CA . GLU A 1 94 ? 33.089 16.466 59.710 1.00 20.66 94 GLU A CA 1
ATOM 741 C C . GLU A 1 94 ? 34.559 16.219 59.396 0.87 21.67 94 GLU A C 1
ATOM 742 O O . GLU A 1 94 ? 34.889 15.363 58.574 1.00 21.93 94 GLU A O 1
ATOM 748 N N . GLN A 1 95 ? 35.450 16.955 60.056 1.00 19.87 95 GLN A N 1
ATOM 749 C CA . GLN A 1 95 ? 36.877 16.765 59.820 0.98 19.90 95 GLN A CA 1
ATOM 750 C C . GLN A 1 95 ? 37.293 15.367 60.264 1.00 18.28 95 GLN A C 1
ATOM 751 O O . GLN A 1 95 ? 38.081 14.699 59.597 1.00 19.41 95 GLN A O 1
ATOM 757 N N . TYR A 1 96 ? 36.753 14.941 61.397 1.00 17.64 96 TYR A N 1
ATOM 758 C CA . TYR A 1 96 ? 37.063 13.628 61.949 1.00 17.67 96 TYR A CA 1
ATOM 759 C C . TYR A 1 96 ? 36.677 12.530 60.967 1.00 18.01 96 TYR A C 1
ATOM 760 O O . TYR A 1 96 ? 37.471 11.646 60.682 1.00 17.28 96 TYR A O 1
ATOM 769 N N . ILE A 1 97 ? 35.455 12.598 60.453 1.00 16.88 97 ILE A N 1
ATOM 770 C CA . ILE A 1 97 ? 34.977 11.588 59.509 1.00 19.06 97 ILE A CA 1
ATOM 771 C C . ILE A 1 97 ? 35.763 11.642 58.208 1.00 19.47 97 ILE A C 1
ATOM 772 O O . ILE A 1 97 ? 36.134 10.604 57.656 1.00 21.38 97 ILE A O 1
ATOM 777 N N . THR A 1 98 ? 36.013 12.848 57.705 1.00 19.70 98 THR A N 1
ATOM 778 C CA . THR A 1 98 ? 36.773 12.985 56.469 1.00 19.99 98 THR A CA 1
ATOM 779 C C . THR A 1 98 ? 38.138 12.324 56.620 1.00 20.76 98 THR A C 1
ATOM 780 O O . THR A 1 98 ? 38.633 11.665 55.700 1.00 20.99 98 THR A O 1
ATOM 784 N N . TYR A 1 99 ? 38.744 12.479 57.793 1.00 20.28 99 TYR A N 1
ATOM 785 C CA . TYR A 1 99 ? 40.047 11.879 58.031 1.00 19.52 99 TYR A CA 1
ATOM 786 C C . TYR A 1 99 ? 40.018 10.359 58.161 1.00 19.19 99 TYR A C 1
ATOM 787 O O . TYR A 1 99 ? 40.696 9.655 57.420 1.00 20.96 99 TYR A O 1
ATOM 796 N N . ILE A 1 100 ? 39.245 9.849 59.112 1.00 20.73 100 ILE A N 1
ATOM 797 C CA . ILE A 1 100 ? 39.228 8.407 59.316 1.00 20.63 100 ILE A CA 1
ATOM 798 C C . ILE A 1 100 ? 38.749 7.636 58.095 1.00 21.81 100 ILE A C 1
ATOM 799 O O . ILE A 1 100 ? 39.175 6.507 57.875 1.00 22.54 100 ILE A O 1
ATOM 804 N N . SER A 1 101 ? 37.889 8.247 57.288 1.00 22.81 101 SER A N 1
ATOM 805 C CA . SER A 1 101 ? 37.388 7.561 56.099 1.00 22.55 101 SER A CA 1
ATOM 806 C C . SER A 1 101 ? 38.414 7.533 54.966 1.00 25.15 101 SER A C 1
ATOM 807 O O . SER A 1 101 ? 38.134 7.022 53.881 1.00 26.05 101 SER A O 1
ATOM 810 N N . GLY A 1 102 ? 39.598 8.090 55.217 1.00 25.92 102 GLY A N 1
ATOM 811 C CA . GLY A 1 102 ? 40.652 8.066 54.217 1.00 26.51 102 GLY A CA 1
ATOM 812 C C . GLY A 1 102 ? 41.141 9.387 53.656 1.00 28.04 102 GLY A C 1
ATOM 813 O O . GLY A 1 102 ? 42.008 9.402 52.783 0.98 28.88 102 GLY A O 1
ATOM 814 N N . GLY A 1 103 ? 40.606 10.496 54.149 1.00 28.39 103 GLY A N 1
ATOM 815 C CA . GLY A 1 103 ? 41.023 11.788 53.639 0.86 29.37 103 GLY A CA 1
ATOM 816 C C . GLY A 1 103 ? 42.190 12.421 54.370 0.83 29.42 103 GLY A C 1
ATOM 817 O O . GLY A 1 103 ? 42.926 11.755 55.103 1.00 28.52 103 GLY A O 1
ATOM 818 N N . GLU A 1 104 ? 42.365 13.719 54.143 1.00 28.78 104 GLU A N 1
ATOM 819 C CA . GLU A 1 104 ? 43.419 14.489 54.781 1.00 28.89 104 GLU A CA 1
ATOM 820 C C . GLU A 1 104 ? 42.770 15.768 55.281 1.00 28.44 104 GLU A C 1
ATOM 821 O O . GLU A 1 104 ? 41.921 16.344 54.602 1.00 27.88 104 GLU A O 1
ATOM 827 N N . ILE A 1 105 ? 43.156 16.213 56.469 1.00 27.22 105 ILE A N 1
ATOM 828 C CA . ILE A 1 105 ? 42.584 17.433 57.012 1.00 27.53 105 ILE A CA 1
ATOM 829 C C . ILE A 1 105 ? 43.685 18.314 57.557 1.00 28.08 105 ILE A C 1
ATOM 830 O O . ILE A 1 105 ? 44.764 17.830 57.892 0.97 27.84 105 ILE A O 1
ATOM 835 N N . GLN A 1 106 ? 43.412 19.612 57.627 0.94 30.79 106 GLN A N 1
ATOM 836 C CA . GLN A 1 106 ? 44.382 20.555 58.157 1.00 32.87 106 GLN A CA 1
ATOM 837 C C . GLN A 1 106 ? 43.879 20.991 59.523 1.00 33.08 106 GLN A C 1
ATOM 838 O O . GLN A 1 106 ? 42.768 21.505 59.650 0.98 34.29 106 GLN A O 1
ATOM 844 N N . VAL A 1 107 ? 44.693 20.772 60.547 1.00 33.53 107 VAL A N 1
ATOM 845 C CA . VAL A 1 107 ? 44.318 21.146 61.901 0.70 34.87 107 VAL A CA 1
ATOM 846 C C . VAL A 1 107 ? 45.090 22.391 62.319 1.00 33.37 107 VAL A C 1
ATOM 847 O O . VAL A 1 107 ? 46.259 22.548 61.977 1.00 34.60 107 VAL A O 1
ATOM 851 N N . SER A 1 108 ? 44.421 23.273 63.050 1.00 34.07 108 SER A N 1
ATOM 852 C CA . SER A 1 108 ? 45.027 24.515 63.516 1.00 33.39 108 SER A CA 1
ATOM 853 C C . SER A 1 108 ? 44.874 24.658 65.021 0.92 33.19 108 SER A C 1
ATOM 854 O O . SER A 1 108 ? 43.872 24.233 65.598 1.00 31.53 108 SER A O 1
ATOM 857 N N . SER A 1 109 ? 45.875 25.257 65.657 1.00 32.42 109 SER A N 1
ATOM 858 C CA . SER A 1 109 ? 45.828 25.459 67.095 1.00 32.91 109 SER A CA 1
ATOM 859 C C . SER A 1 109 ? 44.575 26.269 67.421 1.00 33.42 109 SER A C 1
ATOM 860 O O . SER A 1 109 ? 44.072 27.009 66.578 1.00 35.42 109 SER A O 1
ATOM 863 N N . PRO A 1 110 ? 44.053 26.135 68.647 1.00 33.49 110 PRO A N 1
ATOM 864 C CA . PRO A 1 110 ? 42.850 26.860 69.066 0.83 35.34 110 PRO A CA 1
ATOM 865 C C . PRO A 1 110 ? 42.966 28.383 69.066 0.31 37.19 110 PRO A C 1
ATOM 866 O O . PRO A 1 110 ? 42.140 29.074 68.469 1.00 36.38 110 PRO A O 1
ATOM 870 N N . ASN A 1 111 ? 43.988 28.905 69.736 1.00 37.45 111 ASN A N 1
ATOM 871 C CA . ASN A 1 111 ? 44.173 30.351 69.810 0.92 39.21 111 ASN A CA 1
ATOM 872 C C . ASN A 1 111 ? 45.416 30.843 69.080 1.00 39.97 111 ASN A C 1
ATOM 873 O O . ASN A 1 111 ? 46.113 31.739 69.561 0.84 41.26 111 ASN A O 1
ATOM 878 N N . ALA A 1 112 ? 45.687 30.263 67.917 1.00 40.11 112 ALA A N 1
ATOM 879 C CA . ALA A 1 112 ? 46.847 30.654 67.130 1.00 40.82 112 ALA A CA 1
ATOM 880 C C . ALA A 1 112 ? 46.713 30.189 65.685 1.00 40.66 112 ALA A C 1
ATOM 881 O O . ALA A 1 112 ? 46.051 29.194 65.397 0.89 42.22 112 ALA A O 1
ATOM 883 N N . PRO A 1 113 ? 47.350 30.910 64.754 0.77 40.82 113 PRO A N 1
ATOM 884 C CA . PRO A 1 113 ? 47.324 30.607 63.320 1.00 39.48 113 PRO A CA 1
ATOM 885 C C . PRO A 1 113 ? 47.946 29.269 62.935 0.91 38.47 113 PRO A C 1
ATOM 886 O O . PRO A 1 113 ? 47.651 28.737 61.866 1.00 37.95 113 PRO A O 1
ATOM 890 N N . PHE A 1 114 ? 48.809 28.732 63.794 1.00 36.61 114 PHE A N 1
ATOM 891 C CA . PHE A 1 114 ? 49.476 27.467 63.502 1.00 35.28 114 PHE A CA 1
ATOM 892 C C . PHE A 1 114 ? 48.529 26.387 62.996 1.00 35.45 114 PHE A C 1
ATOM 893 O O . PHE A 1 114 ? 47.439 26.196 63.532 1.00 35.70 114 PHE A O 1
ATOM 901 N N . GLU A 1 115 ? 48.963 25.679 61.962 1.00 36.02 115 GLU A N 1
ATOM 902 C CA . GLU A 1 115 ? 48.174 24.601 61.388 0.52 37.47 115 GLU A CA 1
ATOM 903 C C . GLU A 1 115 ? 49.100 23.574 60.751 1.00 36.20 115 GLU A C 1
ATOM 904 O O . GLU A 1 115 ? 50.189 23.913 60.285 1.00 35.85 115 GLU A O 1
ATOM 910 N N . THR A 1 116 ? 48.679 22.313 60.754 1.00 35.45 116 THR A N 1
ATOM 911 C CA . THR A 1 116 ? 49.480 21.252 60.164 1.00 34.64 116 THR A CA 1
ATOM 912 C C . THR A 1 116 ? 48.600 20.210 59.475 0.84 35.33 116 THR A C 1
ATOM 913 O O . THR A 1 116 ? 47.373 20.252 59.573 1.00 34.90 116 THR A O 1
ATOM 917 N N . MET A 1 117 ? 49.248 19.275 58.792 1.00 34.77 117 MET A N 1
ATOM 918 C CA . MET A 1 117 ? 48.569 18.228 58.040 1.00 36.64 117 MET A CA 1
ATOM 919 C C . MET A 1 117 ? 48.403 16.889 58.763 0.77 35.86 117 MET A C 1
ATOM 920 O O . MET A 1 117 ? 49.362 16.335 59.298 0.88 36.52 117 MET A O 1
ATOM 925 N N . LEU A 1 118 ? 47.176 16.378 58.772 1.00 33.81 118 LEU A N 1
ATOM 926 C CA . LEU A 1 118 ? 46.884 15.078 59.367 1.00 32.31 118 LEU A CA 1
ATOM 927 C C . LEU A 1 118 ? 46.403 14.242 58.182 1.00 31.51 118 LEU A C 1
ATOM 928 O O . LEU A 1 118 ? 45.335 14.504 57.631 1.00 31.96 118 LEU A O 1
ATOM 933 N N . ASP A 1 119 ? 47.203 13.264 57.770 1.00 31.91 119 ASP A N 1
ATOM 934 C CA . ASP A 1 119 ? 46.841 12.419 56.636 1.00 32.56 119 ASP A CA 1
ATOM 935 C C . ASP A 1 119 ? 46.921 10.929 56.942 0.74 33.35 119 ASP A C 1
ATOM 936 O O . ASP A 1 119 ? 47.061 10.527 58.096 1.00 33.28 119 ASP A O 1
ATOM 941 N N . GLN A 1 120 ? 46.843 10.110 55.898 1.00 32.26 120 GLN A N 1
ATOM 942 C CA . GLN A 1 120 ? 46.869 8.663 56.068 1.00 31.53 120 GLN A CA 1
ATOM 943 C C . GLN A 1 120 ? 48.205 8.062 56.472 0.96 31.75 120 GLN A C 1
ATOM 944 O O . GLN A 1 120 ? 48.314 6.845 56.655 0.89 32.28 120 GLN A O 1
ATOM 950 N N . ASN A 1 121 ? 49.224 8.904 56.611 1.00 30.79 121 ASN A N 1
ATOM 951 C CA . ASN A 1 121 ? 50.526 8.426 57.047 1.00 30.67 121 ASN A CA 1
ATOM 952 C C . ASN A 1 121 ? 50.691 8.771 58.523 1.00 29.35 121 ASN A C 1
ATOM 953 O O . ASN A 1 121 ? 51.596 8.279 59.192 1.00 28.92 121 ASN A O 1
ATOM 958 N N . SER A 1 122 ? 49.807 9.621 59.031 1.00 29.32 122 SER A N 1
ATOM 959 C CA . SER A 1 122 ? 49.866 10.007 60.434 1.00 27.75 122 SER A CA 1
ATOM 960 C C . SER A 1 122 ? 49.520 8.804 61.303 1.00 26.46 122 SER A C 1
ATOM 961 O O . SER A 1 122 ? 48.770 7.925 60.888 1.00 26.36 122 SER A O 1
ATOM 964 N N . LYS A 1 123 ? 50.084 8.765 62.503 1.00 24.22 123 LYS A N 1
ATOM 965 C CA . LYS A 1 123 ? 49.825 7.684 63.443 1.00 24.32 123 LYS A CA 1
ATOM 966 C C . LYS A 1 123 ? 48.828 8.239 64.450 1.00 23.23 123 LYS A C 1
ATOM 967 O O . LYS A 1 123 ? 49.139 9.158 65.205 1.00 22.53 123 LYS A O 1
ATOM 973 N N . VAL A 1 124 ? 47.630 7.671 64.458 1.00 21.20 124 VAL A N 1
ATOM 974 C CA . VAL A 1 124 ? 46.574 8.144 65.334 1.00 20.24 124 VAL A CA 1
ATOM 975 C C . VAL A 1 124 ? 45.975 7.073 66.235 1.00 20.25 124 VAL A C 1
ATOM 976 O O . VAL A 1 124 ? 45.879 5.906 65.862 1.00 19.01 124 VAL A O 1
ATOM 980 N N . SER A 1 125 ? 45.583 7.491 67.430 1.00 19.54 125 SER A N 1
ATOM 981 C CA . SER A 1 125 ? 44.934 6.602 68.382 1.00 20.21 125 SER A CA 1
ATOM 982 C C . SER A 1 125 ? 43.596 7.239 68.744 0.92 20.53 125 SER A C 1
ATOM 983 O O . SER A 1 125 ? 43.558 8.384 69.185 1.00 21.95 125 SER A O 1
ATOM 986 N N . VAL A 1 126 ? 42.500 6.513 68.523 1.00 19.08 126 VAL A N 1
ATOM 987 C CA . VAL A 1 126 ? 41.167 7.005 68.877 1.00 18.49 126 VAL A CA 1
ATOM 988 C C . VAL A 1 126 ? 40.894 6.364 70.223 1.00 19.14 126 VAL A C 1
ATOM 989 O O . VAL A 1 126 ? 40.932 5.142 70.357 1.00 18.53 126 VAL A O 1
ATOM 993 N N . ILE A 1 127 ? 40.606 7.178 71.228 1.00 20.44 127 ILE A N 1
ATOM 994 C CA . ILE A 1 127 ? 40.432 6.620 72.556 1.00 23.66 127 ILE A CA 1
ATOM 995 C C . ILE A 1 127 ? 39.103 6.787 73.263 1.00 26.59 127 ILE A C 1
ATOM 996 O O . ILE A 1 127 ? 38.536 5.823 73.783 1.00 25.22 127 ILE A O 1
ATOM 1001 N N . GLY A 1 128 ? 38.598 8.011 73.285 0.66 30.17 128 GLY A N 1
ATOM 1002 C CA . GLY A 1 128 ? 37.396 8.257 74.049 0.16 32.53 128 GLY A CA 1
ATOM 1003 C C . GLY A 1 128 ? 36.148 8.728 73.364 1.00 30.60 128 GLY A C 1
ATOM 1004 O O . GLY A 1 128 ? 36.179 9.583 72.484 1.00 29.93 128 GLY A O 1
ATOM 1005 N N . GLY A 1 129 ? 35.050 8.171 73.862 0.56 30.91 129 GLY A N 1
ATOM 1006 C CA . GLY A 1 129 ? 33.734 8.444 73.365 1.00 23.75 129 GLY A 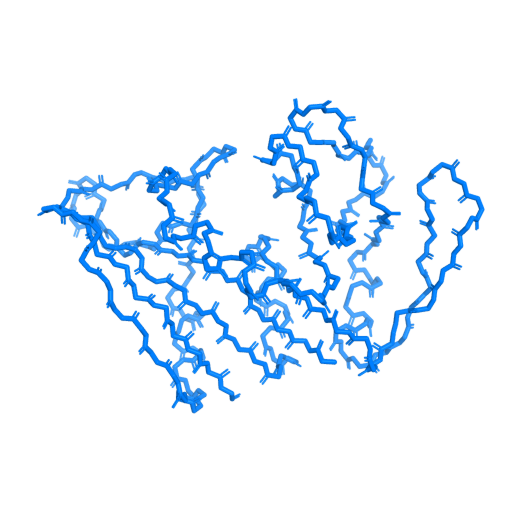CA 1
ATOM 1007 C C . GLY A 1 129 ? 33.297 7.250 72.540 1.00 19.38 129 GLY A C 1
ATOM 1008 O O . GLY A 1 129 ? 33.878 7.010 71.493 1.00 17.99 129 GLY A O 1
ATOM 1009 N N . PRO A 1 130 ? 32.311 6.462 72.994 1.00 16.84 130 PRO A N 1
ATOM 1010 C CA . PRO A 1 130 ? 31.913 5.323 72.161 1.00 16.76 130 PRO A CA 1
ATOM 1011 C C . PRO A 1 130 ? 31.549 5.752 70.738 1.00 18.69 130 PRO A C 1
ATOM 1012 O O . PRO A 1 130 ? 31.788 5.013 69.780 1.00 18.24 130 PRO A O 1
ATOM 1016 N N . ALA A 1 131 ? 30.980 6.946 70.592 1.00 18.02 131 ALA A N 1
ATOM 1017 C CA . ALA A 1 131 ? 30.600 7.420 69.263 1.00 18.24 131 ALA A CA 1
ATOM 1018 C C . ALA A 1 131 ? 31.819 7.512 68.355 1.00 17.22 131 ALA A C 1
ATOM 1019 O O . ALA A 1 131 ? 31.758 7.139 67.177 1.00 17.80 131 ALA A O 1
ATOM 1021 N N . LEU A 1 132 ? 32.929 8.011 68.893 1.00 15.24 132 LEU A N 1
ATOM 1022 C CA . LEU A 1 132 ? 34.143 8.122 68.088 1.00 15.84 132 LEU A CA 1
ATOM 1023 C C . LEU A 1 132 ? 34.673 6.740 67.754 1.00 15.02 132 LEU A C 1
ATOM 1024 O O . LEU A 1 132 ? 35.123 6.483 66.640 1.00 17.18 132 LEU A O 1
ATOM 1029 N N . LEU A 1 133 ? 34.633 5.850 68.738 1.00 15.10 133 LEU A N 1
ATOM 1030 C CA . LEU A 1 133 ? 35.129 4.499 68.540 1.00 15.94 133 LEU A CA 1
ATOM 1031 C C . LEU A 1 133 ? 34.318 3.728 67.507 1.00 14.19 133 LEU A C 1
ATOM 1032 O O . LEU A 1 133 ? 34.894 3.083 66.628 1.00 16.16 133 LEU A O 1
ATOM 1037 N N . TYR A 1 134 ? 32.993 3.796 67.607 1.00 16.16 134 TYR A N 1
ATOM 1038 C CA . TYR A 1 134 ? 32.132 3.090 66.651 1.00 16.30 134 TYR A CA 1
ATOM 1039 C C . TYR A 1 134 ? 32.342 3.635 65.238 1.00 17.73 134 TYR A C 1
ATOM 1040 O O . TYR A 1 134 ? 32.295 2.890 64.256 1.00 16.43 134 TYR A O 1
ATOM 1049 N N . ALA A 1 135 ? 32.560 4.938 65.129 1.00 16.41 135 ALA A N 1
ATOM 1050 C CA . ALA A 1 135 ? 32.755 5.544 63.817 1.00 17.55 135 ALA A CA 1
ATOM 1051 C C . ALA A 1 135 ? 34.094 5.162 63.190 1.00 16.61 135 ALA A C 1
ATOM 1052 O O . ALA A 1 135 ? 34.197 5.028 61.973 1.00 18.50 135 ALA A O 1
ATOM 1054 N N . ALA A 1 136 ? 35.118 4.962 64.015 1.00 16.80 136 ALA A N 1
ATOM 1055 C CA . ALA A 1 136 ? 36.439 4.637 63.485 1.00 16.86 136 ALA A CA 1
ATOM 1056 C C . ALA A 1 136 ? 36.697 3.153 63.211 1.00 17.61 136 ALA A C 1
ATOM 1057 O O . ALA A 1 136 ? 37.543 2.808 62.383 1.00 16.63 136 ALA A O 1
ATOM 1059 N N . LEU A 1 137 ? 35.968 2.276 63.891 1.00 17.37 137 LEU A N 1
ATOM 1060 C CA . LEU A 1 137 ? 36.190 0.843 63.731 1.00 17.03 137 LEU A CA 1
ATOM 1061 C C . LEU A 1 137 ? 36.276 0.328 62.297 1.00 19.03 137 LEU A C 1
ATOM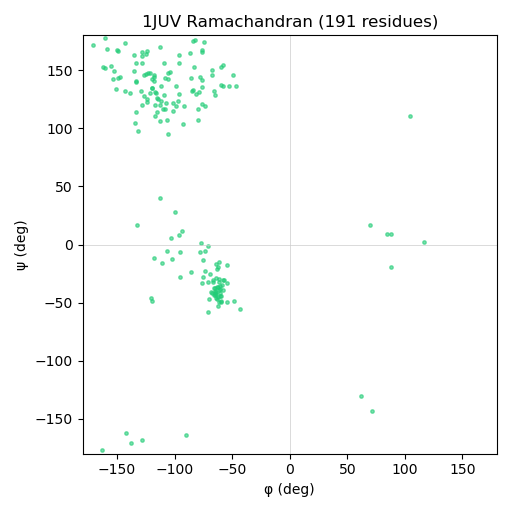 1062 O O . LEU A 1 137 ? 37.205 -0.404 61.959 1.00 18.42 137 LEU A O 1
ATOM 1067 N N . PRO A 1 138 ? 35.328 0.711 61.426 1.00 18.91 138 PRO A N 1
ATOM 1068 C CA . PRO A 1 138 ? 35.453 0.185 60.064 1.00 20.92 138 PRO A CA 1
ATOM 1069 C C . PRO A 1 138 ? 36.721 0.599 59.320 1.00 21.08 138 PRO A C 1
ATOM 1070 O O . PRO A 1 138 ? 37.106 -0.052 58.351 1.00 22.42 138 PRO A O 1
ATOM 1074 N N . TYR A 1 139 ? 37.375 1.663 59.778 1.00 19.53 139 TYR A N 1
ATOM 1075 C CA . TYR A 1 139 ? 38.582 2.160 59.118 1.00 19.27 139 TYR A CA 1
ATOM 1076 C C . TYR A 1 139 ? 39.870 1.863 59.890 0.95 20.98 139 TYR A C 1
ATOM 1077 O O . TYR A 1 139 ? 40.968 2.123 59.399 1.00 21.66 139 TYR A O 1
ATOM 1086 N N . ALA A 1 140 ? 39.739 1.306 61.088 1.00 19.05 140 ALA A N 1
ATOM 1087 C CA . ALA A 1 140 ? 40.906 1.022 61.923 1.00 19.46 140 ALA A CA 1
ATOM 1088 C C . ALA A 1 140 ? 41.836 -0.063 61.386 1.00 19.39 140 ALA A C 1
ATOM 1089 O O . ALA A 1 140 ? 41.397 -1.036 60.769 1.00 20.09 140 ALA A O 1
ATOM 1091 N N . ASP A 1 141 ? 43.129 0.121 61.639 1.00 19.23 141 ASP A N 1
ATOM 1092 C CA . ASP A 1 141 ? 44.151 -0.833 61.223 1.00 18.66 141 ASP A CA 1
ATOM 1093 C C . ASP A 1 141 ? 44.436 -1.756 62.396 0.92 19.47 141 ASP A C 1
ATOM 1094 O O . ASP A 1 141 ? 44.832 -2.912 62.220 1.00 19.64 141 ASP A O 1
ATOM 1099 N N . GLU A 1 142 ? 44.219 -1.233 63.598 1.00 18.71 142 GLU A N 1
ATOM 1100 C CA . GLU A 1 142 ? 44.481 -1.990 64.812 1.00 19.08 142 GLU A CA 1
ATOM 1101 C C . GLU A 1 142 ? 43.502 -1.605 65.907 1.00 18.13 142 GLU A C 1
ATOM 1102 O O . GLU A 1 142 ? 43.108 -0.444 66.018 1.00 17.89 142 GLU A O 1
ATOM 1108 N N . VAL A 1 143 ? 43.110 -2.585 66.712 1.00 17.95 143 VAL A N 1
ATOM 1109 C CA . VAL A 1 143 ? 42.194 -2.338 67.821 1.00 16.62 143 VAL A CA 1
ATOM 1110 C C . VAL A 1 143 ? 42.807 -2.925 69.089 1.00 15.81 143 VAL A C 1
ATOM 1111 O O . VAL A 1 143 ? 43.078 -4.119 69.153 1.00 17.46 143 VAL A O 1
ATOM 1115 N N . VAL A 1 144 ? 43.033 -2.075 70.084 1.00 16.74 144 VAL A N 1
ATOM 1116 C CA . VAL A 1 144 ? 43.606 -2.515 71.352 1.00 16.17 144 VAL A CA 1
ATOM 1117 C C . VAL A 1 144 ? 42.514 -2.356 72.399 1.00 14.87 144 VAL A C 1
ATOM 1118 O O . VAL A 1 144 ? 42.198 -1.247 72.816 1.00 18.23 144 VAL A O 1
ATOM 1122 N N . VAL A 1 145 ? 41.943 -3.473 72.819 1.00 15.07 145 VAL A N 1
ATOM 1123 C CA . VAL A 1 145 ? 40.854 -3.446 73.775 1.00 16.76 145 VAL A CA 1
ATOM 1124 C C . VAL A 1 145 ? 41.220 -4.133 75.075 1.00 16.75 145 VAL A C 1
ATOM 1125 O O . VAL A 1 145 ? 41.747 -5.243 75.085 1.00 17.55 145 VAL A O 1
ATOM 1129 N N . SER A 1 146 ? 40.951 -3.447 76.178 1.00 17.76 146 SER A N 1
ATOM 1130 C CA . SER A 1 146 ? 41.244 -3.996 77.489 1.00 17.63 146 SER A CA 1
ATOM 1131 C C . SER A 1 146 ? 39.953 -4.297 78.224 1.00 18.24 146 SER A C 1
ATOM 1132 O O . SER A 1 146 ? 39.009 -3.506 78.206 1.00 16.70 146 SER A O 1
ATOM 1135 N N . ARG A 1 147 ? 39.926 -5.457 78.867 1.00 18.07 147 ARG A N 1
ATOM 1136 C CA . ARG A 1 147 ? 38.781 -5.891 79.643 1.00 20.65 147 ARG A CA 1
ATOM 1137 C C . ARG A 1 147 ? 39.242 -5.958 81.092 0.99 21.42 147 ARG A C 1
ATOM 1138 O O . ARG A 1 147 ? 40.131 -6.746 81.426 1.00 21.52 147 ARG A O 1
ATOM 1146 N N . ILE A 1 148 ? 38.677 -5.098 81.933 1.00 20.53 148 ILE A N 1
ATOM 1147 C CA . ILE A 1 148 ? 39.008 -5.093 83.355 1.00 22.21 148 ILE A CA 1
ATOM 1148 C C . ILE A 1 148 ? 37.867 -5.802 84.073 0.83 22.10 148 ILE A C 1
ATOM 1149 O O . ILE A 1 148 ? 36.705 -5.395 83.973 1.00 21.00 148 ILE A O 1
ATOM 1154 N N . VAL A 1 149 ? 38.196 -6.868 84.789 1.00 21.56 149 VAL A N 1
ATOM 1155 C CA . VAL A 1 149 ? 37.178 -7.632 85.488 1.00 22.27 149 VAL A CA 1
ATOM 1156 C C . VAL A 1 149 ? 37.325 -7.488 86.991 0.75 24.30 149 VAL A C 1
ATOM 1157 O O . VAL A 1 149 ? 38.387 -7.770 87.546 1.00 23.28 149 VAL A O 1
ATOM 1161 N N . LYS A 1 150 ? 36.252 -7.036 87.639 1.00 23.39 150 LYS A N 1
ATOM 1162 C CA . LYS A 1 150 ? 36.235 -6.859 89.089 1.00 24.79 150 LYS A CA 1
ATOM 1163 C C . LYS A 1 150 ? 35.341 -7.931 89.703 1.00 24.03 150 LYS A C 1
ATOM 1164 O O . LYS A 1 150 ? 34.322 -8.301 89.121 1.00 23.61 150 LYS A O 1
ATOM 1170 N N . ARG A 1 151 ? 35.725 -8.435 90.872 1.00 24.20 151 ARG A N 1
ATOM 1171 C CA . ARG A 1 151 ? 34.937 -9.463 91.543 1.00 26.06 151 ARG A CA 1
ATOM 1172 C C . ARG A 1 151 ? 33.542 -8.950 91.873 1.00 26.29 151 ARG A C 1
ATOM 1173 O O . ARG A 1 151 ? 32.563 -9.684 91.755 1.00 27.29 151 ARG A O 1
ATOM 1181 N N . HIS A 1 152 ? 33.458 -7.692 92.295 1.00 26.27 152 HIS A N 1
ATOM 1182 C CA . HIS A 1 152 ? 32.175 -7.087 92.633 1.00 27.28 152 HIS A CA 1
ATOM 1183 C C . HIS A 1 152 ? 31.769 -6.042 91.593 0.89 26.64 152 HIS A C 1
ATOM 1184 O O . HIS A 1 152 ? 32.616 -5.495 90.884 1.00 25.71 152 HIS A O 1
ATOM 1191 N N . ARG A 1 153 ? 30.467 -5.783 91.509 1.00 25.33 153 ARG A N 1
ATOM 1192 C CA . ARG A 1 153 ? 29.904 -4.832 90.548 0.98 27.18 153 ARG A CA 1
ATOM 1193 C C . ARG A 1 153 ? 30.560 -3.465 90.488 1.00 25.66 153 ARG A C 1
ATOM 1194 O O . ARG A 1 153 ? 31.012 -2.937 91.503 1.00 25.05 153 ARG A O 1
ATOM 1202 N N . VAL A 1 154 ? 30.603 -2.894 89.285 1.00 24.28 154 VAL A N 1
ATOM 1203 C CA . VAL A 1 154 ? 31.137 -1.551 89.095 0.82 24.02 154 VAL A CA 1
ATOM 1204 C C . VAL A 1 154 ? 29.996 -0.750 88.479 1.00 22.31 154 VAL A C 1
ATOM 1205 O O . VAL A 1 154 ? 29.172 -1.298 87.753 1.00 21.87 154 VAL A O 1
ATOM 1209 N N . ASN A 1 155 ? 29.934 0.536 88.788 1.00 21.93 155 ASN A N 1
ATOM 1210 C CA . ASN A 1 155 ? 28.879 1.380 88.250 1.00 22.25 155 ASN A CA 1
ATOM 1211 C C . ASN A 1 155 ? 29.376 2.104 87.012 0.96 22.06 155 ASN A C 1
ATOM 1212 O O . ASN A 1 155 ? 30.578 2.165 86.756 0.99 22.39 155 ASN A O 1
ATOM 1217 N N . SER A 1 156 ? 28.447 2.629 86.227 1.00 21.65 156 SER A N 1
ATOM 1218 C CA . SER A 1 156 ? 28.820 3.356 85.026 1.00 20.29 156 SER A CA 1
ATOM 1219 C C . SER A 1 156 ? 27.685 4.244 84.559 1.00 21.11 156 SER A C 1
ATOM 1220 O O . SER A 1 156 ? 26.514 3.960 84.811 1.00 21.05 156 SER A O 1
ATOM 1223 N N . THR A 1 157 ? 28.047 5.329 83.888 1.00 21.78 157 THR A N 1
ATOM 1224 C CA . THR A 1 157 ? 27.061 6.250 83.341 0.98 24.13 157 THR A CA 1
ATOM 1225 C C . THR A 1 157 ? 27.110 6.137 81.816 0.93 24.04 157 THR A C 1
ATOM 1226 O O . THR A 1 157 ? 26.201 6.584 81.114 1.00 24.14 157 THR A O 1
ATOM 1230 N N . VAL A 1 158 ? 28.181 5.531 81.311 1.00 22.26 158 VAL A N 1
ATOM 1231 C CA . VAL A 1 158 ? 28.339 5.320 79.873 1.00 21.33 158 VAL A CA 1
ATOM 1232 C C . VAL A 1 158 ? 28.673 3.854 79.661 1.00 19.87 158 VAL A C 1
ATOM 1233 O O . VAL A 1 158 ? 29.540 3.312 80.343 1.00 18.10 158 VAL A O 1
ATOM 1237 N N . GLN A 1 159 ? 27.975 3.213 78.726 1.00 19.56 159 GLN A N 1
ATOM 1238 C CA . GLN A 1 159 ? 28.209 1.807 78.437 1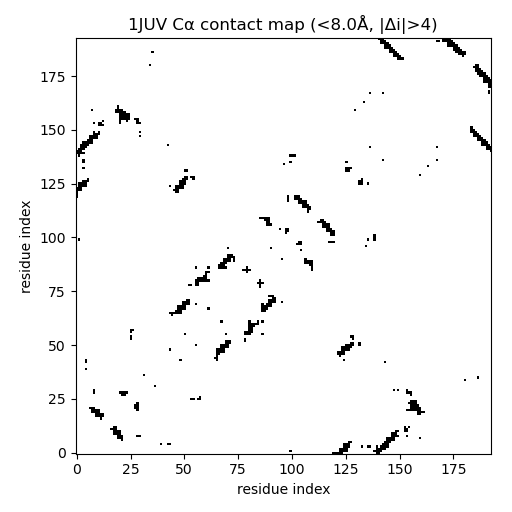.00 19.51 159 GLN A CA 1
ATOM 1239 C C . GLN A 1 159 ? 28.522 1.564 76.968 1.00 19.41 159 GLN A C 1
ATOM 1240 O O . GLN A 1 159 ? 28.283 2.410 76.107 1.00 19.65 159 GLN A O 1
ATOM 1246 N N . LEU A 1 160 ? 29.060 0.384 76.704 1.00 19.65 160 LEU A N 1
ATOM 1247 C CA . LEU A 1 160 ? 29.416 -0.032 75.363 1.00 20.19 160 LEU A CA 1
ATOM 1248 C C . LEU A 1 160 ? 28.361 -1.025 74.868 1.00 21.61 160 LEU A C 1
ATOM 1249 O O . LEU A 1 160 ? 27.774 -1.768 75.654 1.00 22.12 160 LEU A O 1
ATOM 1254 N N . ASP A 1 161 ? 28.112 -1.024 73.565 1.00 20.79 161 ASP A N 1
ATOM 1255 C CA . ASP A 1 161 ? 27.157 -1.947 72.971 1.00 23.76 161 ASP A CA 1
ATOM 1256 C C . ASP A 1 161 ? 27.871 -3.274 72.712 0.92 23.79 161 ASP A C 1
ATOM 1257 O O . ASP A 1 161 ? 28.9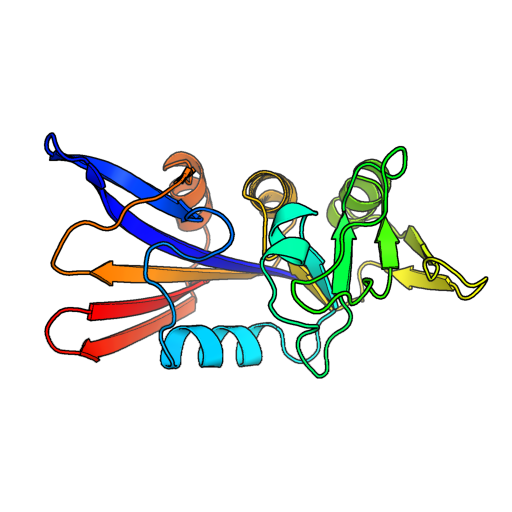77 -3.295 72.181 1.00 22.57 161 ASP A O 1
ATOM 1262 N N . ALA A 1 162 ? 27.243 -4.379 73.094 1.00 23.59 162 ALA A N 1
ATOM 1263 C CA . ALA A 1 162 ? 27.847 -5.686 72.884 1.00 24.78 162 ALA A CA 1
ATOM 1264 C C . ALA A 1 162 ? 28.142 -5.929 71.407 1.00 23.74 162 ALA A C 1
ATOM 1265 O O . ALA A 1 162 ? 29.092 -6.637 71.065 1.00 23.94 162 ALA A O 1
ATOM 1267 N N . SER A 1 163 ? 27.335 -5.345 70.525 0.97 24.70 163 SER A N 1
ATOM 1268 C CA . SER A 1 163 ? 27.546 -5.529 69.093 1.00 23.36 163 SER A CA 1
ATOM 1269 C C . SER A 1 163 ? 28.910 -4.991 68.666 1.00 23.92 163 SER A C 1
ATOM 1270 O O . SER A 1 163 ? 29.528 -5.519 67.742 1.00 22.81 163 SER A O 1
ATOM 1273 N N . PHE A 1 164 ? 29.370 -3.941 69.345 1.00 22.33 164 PHE A N 1
ATOM 1274 C CA . PHE A 1 164 ? 30.668 -3.328 69.057 1.00 22.89 164 PHE A CA 1
ATOM 1275 C C . PHE A 1 164 ? 31.790 -4.335 69.327 0.87 23.47 164 PHE A C 1
ATOM 1276 O O . PHE A 1 164 ? 32.690 -4.509 68.503 1.00 24.46 164 PHE A O 1
ATOM 1284 N N . LEU A 1 165 ? 31.732 -5.002 70.478 1.00 21.86 165 LEU A N 1
ATOM 1285 C CA . LEU A 1 165 ? 32.745 -5.990 70.820 1.00 22.94 165 LEU A CA 1
ATOM 1286 C C . LEU A 1 165 ? 32.649 -7.181 69.871 0.98 25.00 165 LEU A C 1
ATOM 1287 O O . LEU A 1 165 ? 33.655 -7.819 69.552 1.00 25.83 165 LEU A O 1
ATOM 1292 N N . ASP A 1 166 ? 31.432 -7.477 69.422 1.00 25.64 166 ASP A N 1
ATOM 1293 C CA . ASP A 1 166 ? 31.210 -8.573 68.483 1.00 26.46 166 ASP A CA 1
ATOM 1294 C C . ASP A 1 166 ? 31.884 -8.267 67.150 1.00 26.04 166 ASP A C 1
ATOM 1295 O O . ASP A 1 166 ? 32.519 -9.137 66.555 1.00 26.32 166 ASP A O 1
ATOM 1300 N N . ASP A 1 167 ? 31.738 -7.032 66.675 1.00 25.49 167 ASP A N 1
ATOM 1301 C CA . ASP A 1 167 ? 32.350 -6.636 65.409 1.00 25.79 167 ASP A CA 1
ATOM 1302 C C . ASP A 1 167 ? 33.863 -6.738 65.503 0.99 26.60 167 ASP A C 1
ATOM 1303 O O . ASP A 1 167 ? 34.538 -7.104 64.538 1.00 28.36 167 ASP A O 1
ATOM 1308 N N . ILE A 1 168 ? 34.398 -6.404 66.670 1.00 24.48 168 ILE A N 1
ATOM 1309 C CA . ILE A 1 168 ? 35.834 -6.472 66.881 1.00 24.93 168 ILE A CA 1
ATOM 1310 C C . ILE A 1 168 ? 36.318 -7.917 66.877 1.00 26.59 168 ILE A C 1
ATOM 1311 O O . ILE A 1 168 ? 37.365 -8.222 66.308 0.97 28.51 168 ILE A O 1
ATOM 1316 N N . SER A 1 169 ? 35.548 -8.806 67.498 1.00 28.69 169 SER A N 1
ATOM 1317 C CA . SER A 1 169 ? 35.929 -10.213 67.565 1.00 30.74 169 SER A CA 1
ATOM 1318 C C . SER A 1 169 ? 36.030 -10.866 66.189 1.00 31.20 169 SER A C 1
ATOM 1319 O O . SER A 1 169 ? 36.610 -11.944 66.052 1.00 31.23 169 SER A O 1
ATOM 1322 N N . LYS A 1 170 ? 35.481 -10.213 65.169 1.00 31.91 170 LYS A N 1
ATOM 1323 C CA . LYS A 1 170 ? 35.537 -10.753 63.813 1.00 32.73 170 LYS A CA 1
ATOM 1324 C C . LYS A 1 170 ? 36.946 -10.597 63.256 0.74 31.48 170 LYS A C 1
ATOM 1325 O O . LYS A 1 170 ? 37.345 -11.314 62.337 1.00 30.55 170 LYS A O 1
ATOM 1331 N N . ARG A 1 171 ? 37.695 -9.651 63.820 1.00 28.12 171 ARG A N 1
ATOM 1332 C CA . ARG A 1 171 ? 39.061 -9.393 63.391 1.00 26.05 171 ARG A CA 1
ATOM 1333 C C . ARG A 1 171 ? 40.026 -10.455 63.921 1.00 24.88 171 ARG A C 1
ATOM 1334 O O . ARG A 1 171 ? 39.692 -11.217 64.822 1.00 25.57 171 ARG A O 1
ATOM 1342 N N . GLU A 1 172 ? 41.224 -10.487 63.352 1.00 25.03 172 GLU A N 1
ATOM 1343 C CA . GLU A 1 172 ? 42.248 -11.445 63.755 0.92 25.92 172 GLU A CA 1
ATOM 1344 C C . GLU A 1 172 ? 42.946 -10.985 65.038 1.00 24.00 172 GLU A C 1
ATOM 1345 O O . GLU A 1 172 ? 43.592 -9.937 65.059 1.00 23.64 172 GLU A O 1
ATOM 1351 N N . MET A 1 173 ? 42.817 -11.763 66.109 1.00 23.01 173 MET A N 1
ATOM 1352 C CA . MET A 1 173 ? 43.481 -11.395 67.354 1.00 21.88 173 MET A CA 1
ATOM 1353 C C . MET A 1 173 ? 44.927 -11.854 67.214 0.79 22.86 173 MET A C 1
ATOM 1354 O O . MET A 1 173 ? 45.183 -13.004 66.850 0.98 23.28 173 MET A O 1
ATOM 1359 N N . VAL A 1 174 ? 45.873 -10.963 67.493 1.00 20.13 174 VAL A N 1
ATOM 1360 C CA . VAL A 1 174 ? 47.281 -11.307 67.341 0.96 21.01 174 VAL A CA 1
ATOM 1361 C C . VAL A 1 174 ? 48.082 -11.246 68.626 1.00 20.51 174 VAL A C 1
ATOM 1362 O O . VAL A 1 174 ? 49.217 -11.721 68.678 1.00 19.07 174 VAL A O 1
ATOM 1366 N N . GLU A 1 175 ? 47.479 -10.673 69.660 1.00 20.05 175 GLU A N 1
ATOM 1367 C CA . GLU A 1 175 ? 48.142 -10.514 70.951 1.00 22.42 175 GLU A CA 1
ATOM 1368 C C . GLU A 1 175 ? 47.133 -10.448 72.086 1.00 21.23 175 GLU A C 1
ATOM 1369 O O . GLU A 1 175 ? 46.065 -9.859 71.940 1.00 21.14 175 GLU A O 1
ATOM 1375 N N . THR A 1 176 ? 47.469 -11.049 73.220 1.00 20.54 176 THR A N 1
ATOM 1376 C CA . THR A 1 176 ? 46.592 -10.951 74.379 1.00 19.97 176 THR A CA 1
ATOM 1377 C C . THR A 1 176 ? 47.438 -11.039 75.642 1.00 19.64 176 THR A C 1
ATOM 1378 O O . THR A 1 176 ? 48.325 -11.887 75.753 1.00 20.51 176 THR A O 1
ATOM 1382 N N . HIS A 1 177 ? 47.173 -10.133 76.577 1.00 17.98 177 HIS A N 1
ATOM 1383 C CA . HIS A 1 177 ? 47.909 -10.076 77.836 1.00 17.72 177 HIS A CA 1
ATOM 1384 C C . HIS A 1 177 ? 46.937 -10.115 79.002 0.91 18.85 177 HIS A C 1
ATOM 1385 O O . HIS A 1 177 ? 45.986 -9.342 79.045 1.00 19.99 177 HIS A O 1
ATOM 1392 N N . TRP A 1 178 ? 47.169 -11.030 79.936 1.00 17.02 178 TRP A N 1
ATOM 1393 C CA . TRP A 1 178 ? 46.310 -11.165 81.104 1.00 16.72 178 TRP A CA 1
ATOM 1394 C C . TRP A 1 178 ? 47.137 -10.927 82.361 0.93 17.83 178 TRP A C 1
ATOM 1395 O O . TRP A 1 178 ? 48.242 -11.451 82.487 1.00 16.73 178 TRP A O 1
ATOM 1406 N N . TYR A 1 179 ? 46.591 -10.140 83.287 1.00 18.67 179 TYR A N 1
ATOM 1407 C CA . TYR A 1 179 ? 47.283 -9.845 84.530 1.00 18.32 179 TYR A CA 1
ATOM 1408 C C . TYR A 1 179 ? 46.384 -10.000 85.739 0.75 21.06 179 TYR A C 1
ATOM 1409 O O . TYR A 1 179 ? 45.208 -9.639 85.703 1.00 20.24 179 TYR A O 1
ATOM 1418 N N . LYS A 1 180 ? 46.939 -10.546 86.814 1.00 19.73 180 LYS A N 1
ATOM 1419 C CA . LYS A 1 180 ? 46.177 -10.642 88.044 1.00 21.40 180 LYS A CA 1
ATOM 1420 C C . LYS A 1 180 ? 46.612 -9.350 88.723 1.00 21.39 180 LYS A C 1
ATOM 1421 O O . LYS A 1 180 ? 47.738 -9.257 89.217 0.99 22.07 180 LYS A O 1
ATOM 1427 N N . ILE A 1 181 ? 45.743 -8.345 88.707 1.00 19.85 181 ILE A N 1
ATOM 1428 C CA . ILE A 1 181 ? 46.058 -7.051 89.307 0.96 21.19 181 ILE A CA 1
ATOM 1429 C C . ILE A 1 181 ? 46.107 -7.168 90.828 0.99 21.66 181 ILE A C 1
ATOM 1430 O O . ILE A 1 181 ? 47.027 -6.662 91.474 0.98 22.86 181 ILE A O 1
ATOM 1435 N N . ASP A 1 182 ? 45.093 -7.814 91.387 1.00 22.7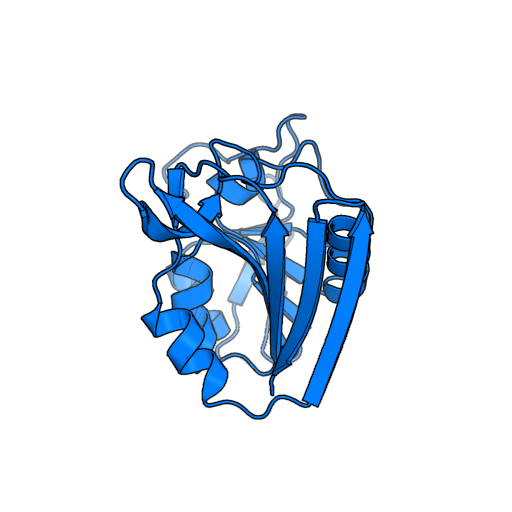4 182 ASP A N 1
ATOM 1436 C CA . ASP A 1 182 ? 45.011 -8.056 92.821 0.99 23.08 182 ASP A CA 1
ATOM 1437 C C . ASP A 1 182 ? 43.983 -9.145 93.080 0.91 22.97 182 ASP A C 1
ATOM 1438 O O . ASP A 1 182 ? 43.418 -9.720 92.141 1.00 20.63 182 ASP A O 1
ATOM 1443 N N . GLU A 1 183 ? 43.738 -9.439 94.353 1.00 23.25 183 GLU A N 1
ATOM 1444 C CA . GLU A 1 183 ? 42.809 -10.498 94.712 1.00 24.64 183 GLU A CA 1
ATOM 1445 C C . GLU A 1 183 ? 41.399 -10.406 94.134 1.00 24.05 183 GLU A C 1
ATOM 1446 O O . GLU A 1 183 ? 40.675 -11.399 94.109 0.97 26.51 183 GLU A O 1
ATOM 1452 N N . VAL A 1 184 ? 41.004 -9.233 93.658 1.00 22.79 184 VAL A N 1
ATOM 1453 C CA . VAL A 1 184 ? 39.660 -9.083 93.113 1.00 23.19 184 VAL A CA 1
ATOM 1454 C C . VAL A 1 184 ? 39.649 -8.377 91.765 0.97 22.86 184 VAL A C 1
ATOM 1455 O O . VAL A 1 184 ? 38.598 -7.917 91.310 1.00 22.87 184 VAL A O 1
ATOM 1459 N N . THR A 1 185 ? 40.804 -8.310 91.113 1.00 21.37 185 THR A N 1
ATOM 1460 C CA . THR A 1 185 ? 40.882 -7.602 89.841 1.00 19.69 185 THR A CA 1
ATOM 1461 C C . THR A 1 185 ? 41.804 -8.249 88.815 0.94 20.02 185 THR A C 1
ATOM 1462 O O . THR A 1 185 ? 42.936 -8.598 89.136 1.00 18.98 185 THR A O 1
ATOM 1466 N N . THR A 1 186 ? 41.316 -8.406 87.585 1.00 18.08 186 THR A N 1
ATOM 1467 C CA . THR A 1 186 ? 42.149 -8.937 86.510 1.00 17.56 186 THR A CA 1
ATOM 1468 C C . THR A 1 186 ? 42.036 -7.973 85.337 0.92 19.31 186 THR A C 1
ATOM 1469 O O . THR A 1 186 ? 41.063 -7.225 85.214 1.00 17.70 186 THR A O 1
ATOM 1473 N N . LEU A 1 187 ? 43.044 -7.992 84.479 1.00 18.46 187 LEU A N 1
ATOM 1474 C CA . LEU A 1 187 ? 43.063 -7.108 83.331 1.00 19.51 187 LEU A CA 1
ATOM 1475 C C . LEU A 1 187 ? 43.562 -7.886 82.132 1.00 17.73 187 LEU A C 1
ATOM 1476 O O . LEU A 1 187 ? 44.575 -8.565 82.221 1.00 17.26 187 LEU A O 1
ATOM 1481 N N . THR A 1 188 ? 42.834 -7.806 81.023 1.00 18.12 188 THR A N 1
ATOM 1482 C CA . THR A 1 188 ? 43.244 -8.491 79.801 1.00 17.48 188 THR A CA 1
ATOM 1483 C C . THR A 1 188 ? 43.327 -7.431 78.708 1.00 18.05 188 THR A C 1
ATOM 1484 O O . THR A 1 188 ? 42.365 -6.701 78.489 0.91 22.69 188 THR A O 1
ATOM 1488 N N . GLU A 1 189 ? 44.480 -7.331 78.054 1.00 18.00 189 GLU A N 1
ATOM 1489 C CA . GLU A 1 189 ? 44.670 -6.379 76.959 1.00 17.50 189 GLU A CA 1
ATOM 1490 C C . GLU A 1 189 ? 44.848 -7.209 75.693 1.00 17.57 189 GLU A C 1
ATOM 1491 O O . GLU A 1 189 ? 45.782 -8.008 75.591 1.00 17.54 189 GLU A O 1
ATOM 1497 N N . SER A 1 190 ? 43.960 -7.013 74.726 1.00 16.64 190 SER A N 1
ATOM 1498 C CA . SER A 1 190 ? 44.017 -7.776 73.490 1.00 17.70 190 SER A CA 1
ATOM 1499 C C . SER A 1 190 ? 44.201 -6.887 72.269 1.00 17.27 190 SER A C 1
ATOM 1500 O O . SER A 1 190 ? 43.648 -5.791 72.201 1.00 17.32 190 SER A O 1
ATOM 1503 N N . VAL A 1 191 ? 44.987 -7.368 71.306 1.00 17.60 191 VAL A N 1
ATOM 1504 C CA . VAL A 1 191 ? 45.254 -6.609 70.087 1.00 17.44 191 VAL A CA 1
ATOM 1505 C C . VAL A 1 191 ? 44.678 -7.321 68.866 0.79 20.22 191 VAL A C 1
ATOM 1506 O O . VAL A 1 191 ? 44.971 -8.495 68.626 1.00 19.50 191 VAL A O 1
ATOM 1510 N N . TYR A 1 192 ? 43.858 -6.604 68.100 1.00 19.72 192 TYR A N 1
ATOM 1511 C CA . TYR A 1 192 ? 43.250 -7.163 66.893 1.00 21.48 192 TYR A CA 1
ATOM 1512 C C . TYR A 1 192 ? 43.693 -6.402 65.657 1.00 23.67 192 TYR A C 1
ATOM 1513 O O . TYR A 1 192 ? 43.875 -5.188 65.700 1.00 23.23 192 TYR A O 1
ATOM 1522 N N . LYS A 1 193 ? 43.862 -7.129 64.557 1.00 25.58 193 LYS A N 1
ATOM 1523 C CA . LYS A 1 193 ? 44.249 -6.531 63.287 1.00 29.04 193 LYS A CA 1
ATOM 1524 C C . LYS A 1 193 ? 43.165 -6.906 62.285 1.00 30.21 193 LYS A C 1
ATOM 1525 O O . LYS A 1 193 ? 42.454 -5.994 61.816 0.86 31.81 193 LYS A O 1
#

Foldseek 3Di:
DEEEAAEWAFFADPVGHTFTFGAAQLHGLVGDFVVSVVVVCVVCAQAAEEEEQSPQQSAQADDPRHAYEYEYDPVDDFRHYVPRHGGQWYHYVVQLLCALVFHKDWTAGDPDRDIDIDGPVGGYYYYYDLVSVVSNVVSHPKYKYKYKYFQHGTDHPDTHDVVSVVVQVVFAWDDKDWADRDPGMIMMITMGD

Organism: Enterobacteria phage T4 (NCBI:txid10665)

Sequence (193 aa):
MIKLVFRYSPTKTVDGFNELAFGLGDGLPWGRVKKDLQNFKARTEGTIMIMGAKTFQSLPTLLPGRSHIVVCDLARDYPVTKDGDLAHFYITWEQYITYISGGEIQVSSPNAPFETMLDQNSKVSVIGGPALLYAALPYADEVVVSRIVKRHRVNSTVQLDASFLDDISKREMVETHWYKIDEVTTLTESVYK

Nearest PDB structures (foldseek):
  1juv-assembly1_A-2  TM=1.005E+00  e=3.995E-45  Tequatrovirus T4
  3k47-assembly1_A  TM=7.013E-01  e=9.557E-08  Mus musculus
  1u70-assembly1_A  TM=6.865E-01  e=7.509E-08  Mus musculus
  3k45-assembly1_A  TM=6.925E-01  e=1.457E-07  Mus musculus
  7lrh-assembly1_A  TM=4.857E-01  e=2.566E-04  Brucella abortus